Protein AF-A0A3R6WH87-F1 (afdb_monomer)

Solvent-accessible surface area (backbone atoms only — not comparable to full-atom values): 11456 Å² total; per-residue (Å²): 135,84,76,76,84,66,88,73,61,50,76,48,56,60,75,58,77,90,50,53,69,56,51,71,73,74,48,70,82,89,44,97,48,58,48,78,24,80,35,68,66,54,43,50,54,53,52,51,53,52,52,52,53,51,51,69,69,53,69,77,65,74,83,72,80,80,76,62,81,94,39,58,66,59,54,48,52,35,74,53,36,75,89,57,57,66,71,58,55,51,58,50,48,72,54,36,50,78,45,78,46,73,42,8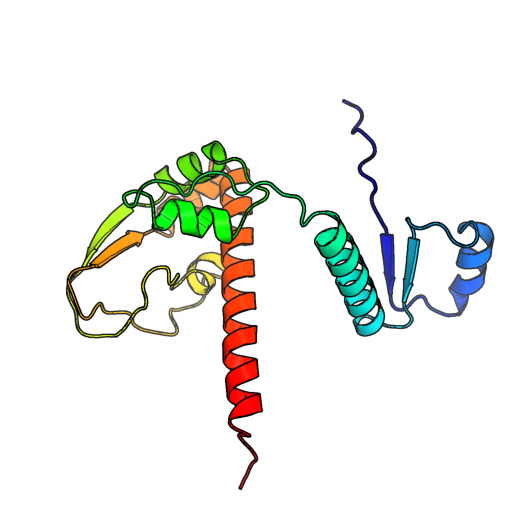2,29,94,71,62,89,91,67,84,80,62,55,66,31,70,75,68,70,47,77,78,89,72,90,86,48,32,58,51,84,41,80,47,74,44,71,46,71,70,46,50,50,51,30,50,76,76,37,50,68,50,43,51,51,50,51,51,34,47,50,50,52,51,51,53,48,49,50,54,51,49,52,51,48,59,74,66,54,79,64,85,130

Sequence (185 aa):
YVCAPYECRLVFTAIPSAYTRFLRVMLVDESPVFHVADDLNDAIEWSENELLRRYKVESTLQKEPSLPKEHAFLARLHNLSPAQPLSVLEKLLEYFDRQVLHGDVQVSEGAMVGELCLLTGEKRKTTVVTMERCVVYVLTEARFKDMLDKDSLLAFVFQGIALRYVSLRLQYVGNRIWETKCLPI

Organism: Aphanomyces astaci (NCBI:txid112090)

Secondary structure (DSSP, 8-state):
-PPP-----EEEE---GGGHHHHHHHS-TT-TTEEEESSHHHHHHHHHHHHHHHHHHHTT---PPPPPGGGHHHHHHHHH-TTS-HHHHHHHHTTSEEEEE--SS---TT---SHHHHHH-PPPS-----SS-EEEEE--HHHHHHHHHH-HHHHHHHHHHHHHHHHHHHHHHHHHHHHTT----

Radius of gyration: 21.56 Å; Cα contacts (8 Å, |Δi|>4): 137; chains: 1; bounding box: 40×66×50 Å

Nearest PDB structures (foldseek):
  8iwo-assembly1_B  TM=4.188E-01  e=1.818E-01  Oryza sativa Japonica Group
  5oqj-assembly1_W  TM=1.672E-01  e=8.884E+00  Saccharomyces cerevisiae S288C
  5oqm-assembly1_W  TM=1.672E-01  e=8.884E+00  Saccharomyces cerevisiae

Structure (mmCIF, N/CA/C/O backbone):
data_AF-A0A3R6WH87-F1
#
_entry.id   AF-A0A3R6WH87-F1
#
loop_
_atom_site.group_PDB
_atom_site.id
_atom_site.type_symbol
_atom_site.label_atom_id
_atom_site.label_alt_id
_atom_site.label_comp_id
_atom_site.label_asym_id
_atom_site.label_entity_id
_atom_site.label_seq_id
_atom_site.pdbx_PDB_ins_code
_atom_site.Cartn_x
_atom_site.Cartn_y
_atom_site.Cartn_z
_atom_site.occupancy
_atom_site.B_iso_or_equiv
_atom_site.auth_seq_id
_atom_site.auth_comp_id
_atom_site.auth_asym_id
_atom_site.auth_atom_id
_atom_site.pdbx_PDB_model_num
ATOM 1 N N . TYR A 1 1 ? -14.588 20.432 19.331 1.00 35.62 1 TYR A N 1
ATOM 2 C CA . TYR A 1 1 ? -13.179 20.128 19.636 1.00 35.62 1 TYR A CA 1
ATOM 3 C C . TYR A 1 1 ? -12.310 20.940 18.697 1.00 35.62 1 TYR A C 1
ATOM 5 O O . TYR A 1 1 ? -12.437 20.791 17.490 1.00 35.62 1 TYR A O 1
ATOM 13 N N . VAL A 1 2 ? -11.546 21.884 19.245 1.00 28.53 2 VAL A N 1
ATOM 14 C CA . VAL A 1 2 ? -10.631 22.753 18.492 1.00 28.53 2 VAL A CA 1
ATOM 15 C C . VAL A 1 2 ? -9.378 21.928 18.210 1.00 28.53 2 VAL A C 1
ATOM 17 O O . VAL A 1 2 ? -8.766 21.433 19.154 1.00 28.53 2 VAL A O 1
ATOM 20 N N . CYS A 1 3 ? -9.052 21.704 16.934 1.00 28.94 3 CYS A N 1
ATOM 21 C CA . CYS A 1 3 ? -7.817 21.019 16.555 1.00 28.94 3 CYS A CA 1
ATOM 22 C C . CYS A 1 3 ? -6.626 21.781 17.140 1.00 28.94 3 CYS A C 1
ATOM 24 O O . CYS A 1 3 ? -6.526 22.997 16.970 1.00 28.94 3 CYS A O 1
ATOM 26 N N . ALA A 1 4 ? -5.731 21.065 17.820 1.00 38.09 4 ALA A N 1
ATOM 27 C CA . ALA A 1 4 ? -4.412 21.593 18.122 1.00 38.09 4 ALA A CA 1
ATOM 28 C C . ALA A 1 4 ? -3.755 22.023 16.796 1.00 38.09 4 ALA A C 1
ATOM 30 O O . ALA A 1 4 ? -3.925 21.321 15.793 1.00 38.09 4 ALA A O 1
ATOM 31 N N . PRO A 1 5 ? -3.064 23.173 16.757 1.00 40.75 5 PRO A N 1
ATOM 32 C CA . PRO A 1 5 ? -2.400 23.647 15.557 1.00 40.75 5 PRO A CA 1
ATOM 33 C C . PRO A 1 5 ? -1.277 22.665 15.230 1.00 40.75 5 PRO A C 1
ATOM 35 O O . PRO A 1 5 ? -0.176 22.755 15.763 1.00 40.75 5 PRO A O 1
ATOM 38 N N . TYR A 1 6 ? -1.561 21.690 14.369 1.00 46.56 6 TYR A N 1
ATOM 39 C CA . TYR A 1 6 ? -0.506 21.051 13.603 1.00 46.56 6 TYR A CA 1
ATOM 40 C C . TYR A 1 6 ? 0.237 22.181 12.885 1.00 46.56 6 TYR A C 1
ATOM 42 O O . TYR A 1 6 ? -0.405 23.093 12.357 1.00 46.56 6 TYR A O 1
ATOM 50 N N . GLU A 1 7 ? 1.569 22.161 12.911 1.00 51.47 7 GLU A N 1
ATOM 51 C CA . GLU A 1 7 ? 2.424 23.059 12.128 1.00 51.47 7 GLU A CA 1
ATOM 52 C C . GLU A 1 7 ? 2.198 22.799 10.626 1.00 51.47 7 GLU A C 1
ATOM 54 O O . GLU A 1 7 ? 3.027 22.205 9.937 1.00 51.47 7 GLU A O 1
ATOM 59 N N . CYS A 1 8 ? 1.028 23.174 10.113 1.00 48.22 8 CYS A N 1
ATOM 60 C CA . CYS A 1 8 ? 0.666 23.040 8.716 1.00 48.22 8 CYS A CA 1
ATOM 61 C C . CYS A 1 8 ? 1.508 24.024 7.924 1.00 48.22 8 CYS A C 1
ATOM 63 O O . CYS A 1 8 ? 1.280 25.232 7.988 1.00 48.22 8 CYS A O 1
ATOM 65 N N . ARG A 1 9 ? 2.478 23.495 7.178 1.00 58.84 9 ARG A N 1
ATOM 66 C CA . ARG A 1 9 ? 3.256 24.284 6.233 1.00 58.84 9 ARG A CA 1
ATOM 67 C C . ARG A 1 9 ? 2.571 24.266 4.879 1.00 58.84 9 ARG A C 1
ATOM 69 O O . ARG A 1 9 ? 2.215 23.198 4.385 1.00 58.84 9 ARG A O 1
ATOM 76 N N . LEU A 1 10 ? 2.354 25.444 4.313 1.00 55.59 10 LEU A N 1
ATOM 77 C CA . LEU A 1 10 ? 1.639 25.606 3.053 1.00 55.59 10 LEU A CA 1
ATOM 78 C C . LEU A 1 10 ? 2.640 25.910 1.938 1.00 55.59 10 LEU A C 1
ATOM 80 O O . LEU A 1 10 ? 3.438 26.842 2.061 1.00 55.59 10 LEU A O 1
ATOM 84 N N . VAL A 1 11 ? 2.575 25.123 0.863 1.00 59.53 11 VAL A N 1
ATOM 85 C CA . VAL A 1 11 ? 3.387 25.305 -0.344 1.00 59.53 11 VAL A CA 1
ATOM 86 C C . VAL A 1 11 ? 2.464 25.654 -1.505 1.00 59.53 11 VAL A C 1
ATOM 88 O O . VAL A 1 11 ? 1.529 24.910 -1.799 1.00 59.53 11 VAL A O 1
ATOM 91 N N . PHE A 1 12 ? 2.712 26.792 -2.148 1.00 61.25 12 PHE A N 1
ATOM 92 C CA . PHE A 1 12 ? 1.948 27.249 -3.308 1.00 61.25 12 PHE A CA 1
ATOM 93 C C . PHE A 1 12 ? 2.820 27.214 -4.563 1.00 61.25 12 PHE A C 1
ATOM 95 O O . PHE A 1 12 ? 3.974 27.637 -4.526 1.00 61.25 12 PHE A O 1
ATOM 102 N N . THR A 1 13 ? 2.249 26.753 -5.675 1.00 62.91 13 THR A N 1
ATOM 103 C CA . THR A 1 13 ? 2.924 26.642 -6.978 1.00 62.91 13 THR A CA 1
ATOM 104 C C . THR A 1 13 ? 2.217 27.490 -8.026 1.00 62.91 13 THR A C 1
ATOM 106 O O . THR A 1 13 ? 0.985 27.555 -8.020 1.00 62.91 13 THR A O 1
ATOM 109 N N . ALA A 1 14 ? 2.974 28.061 -8.967 1.00 58.59 14 ALA A N 1
ATOM 110 C CA . ALA A 1 14 ? 2.446 28.723 -10.165 1.00 58.59 14 ALA A CA 1
ATOM 111 C C . ALA A 1 14 ? 1.473 29.891 -9.882 1.00 58.59 14 ALA A C 1
ATOM 113 O O . ALA A 1 14 ? 0.438 30.037 -10.538 1.00 58.59 14 ALA A O 1
ATOM 114 N N . ILE A 1 15 ? 1.793 30.742 -8.898 1.00 60.81 15 ILE A N 1
ATOM 115 C CA . ILE A 1 15 ? 0.981 31.927 -8.584 1.00 60.81 15 ILE A CA 1
ATOM 116 C C . ILE A 1 15 ? 1.102 32.944 -9.734 1.00 60.81 15 ILE A C 1
ATOM 118 O O . ILE A 1 15 ? 2.204 33.426 -10.004 1.00 60.81 15 ILE A O 1
ATOM 122 N N . PRO A 1 16 ? -0.004 33.335 -10.401 1.00 57.44 16 PRO A N 1
ATOM 123 C CA . PRO A 1 16 ? 0.061 34.286 -11.505 1.00 57.44 16 PRO A CA 1
ATOM 124 C C . PRO A 1 16 ? 0.612 35.641 -11.052 1.00 57.44 16 PRO A C 1
ATOM 126 O O . PRO A 1 16 ? 0.282 36.128 -9.967 1.00 57.44 16 PRO A O 1
ATOM 129 N N . SER A 1 17 ? 1.379 36.307 -11.918 1.00 57.47 17 SER A N 1
ATOM 130 C CA . SER A 1 17 ? 2.044 37.584 -11.612 1.00 57.47 17 SER A CA 1
ATOM 131 C C . SER A 1 17 ? 1.086 38.678 -11.118 1.00 57.47 17 SER A C 1
ATOM 133 O O . SER A 1 17 ? 1.481 39.509 -10.304 1.00 57.47 17 SER A O 1
ATOM 135 N N . ALA A 1 18 ? -0.191 38.638 -11.511 1.00 57.19 18 ALA A N 1
ATOM 136 C CA . ALA A 1 18 ? -1.246 39.536 -11.032 1.00 57.19 18 ALA A CA 1
ATOM 137 C C . ALA A 1 18 ? -1.506 39.459 -9.509 1.00 57.19 18 ALA A C 1
ATOM 139 O O . ALA A 1 18 ? -1.980 40.428 -8.916 1.00 57.19 18 ALA A O 1
ATOM 140 N N . TYR A 1 19 ? -1.163 38.340 -8.862 1.00 55.31 19 TYR A N 1
ATOM 141 C CA . TYR A 1 19 ? -1.354 38.101 -7.427 1.00 55.31 19 TYR A CA 1
ATOM 142 C C . TYR A 1 19 ? -0.078 38.306 -6.596 1.00 55.31 19 TYR A C 1
ATOM 144 O O . TYR A 1 19 ? -0.118 38.190 -5.373 1.00 55.31 19 TYR A O 1
ATOM 152 N N . THR A 1 20 ? 1.047 38.707 -7.202 1.00 55.03 20 THR A N 1
ATOM 153 C CA . THR A 1 20 ? 2.289 39.018 -6.458 1.00 55.03 20 THR A CA 1
ATOM 154 C C . THR A 1 20 ? 2.116 40.132 -5.421 1.00 55.03 20 THR A C 1
ATOM 156 O O . THR A 1 20 ? 2.822 40.168 -4.414 1.00 55.03 20 THR A O 1
ATOM 159 N N . ARG A 1 21 ? 1.130 41.020 -5.606 1.00 53.78 21 ARG A N 1
ATOM 160 C CA . ARG A 1 21 ? 0.783 42.054 -4.621 1.00 53.78 21 ARG A CA 1
ATOM 161 C C . ARG A 1 21 ? 0.126 41.477 -3.358 1.00 53.78 21 ARG A C 1
ATOM 163 O O . ARG A 1 21 ? 0.301 42.055 -2.292 1.00 53.78 21 ARG A O 1
ATOM 170 N N . PHE A 1 22 ? -0.571 40.340 -3.461 1.00 51.53 22 PHE A N 1
ATOM 171 C CA . PHE A 1 22 ? -1.123 39.613 -2.309 1.00 51.53 22 PHE A CA 1
ATOM 172 C C . PHE A 1 22 ? -0.024 38.920 -1.493 1.00 51.53 22 PHE A C 1
ATOM 174 O O . PHE A 1 22 ? -0.105 38.909 -0.265 1.00 51.53 22 PHE A O 1
ATOM 181 N N . LEU A 1 23 ? 1.033 38.430 -2.155 1.00 53.06 23 LEU A N 1
ATOM 182 C CA . LEU A 1 23 ? 2.183 37.805 -1.492 1.00 53.06 23 LEU A CA 1
ATOM 183 C C . LEU A 1 23 ? 2.887 38.773 -0.531 1.00 53.06 23 LEU A C 1
ATOM 185 O O . LEU A 1 23 ? 3.151 38.413 0.605 1.00 53.06 23 LEU A O 1
ATOM 189 N N . ARG A 1 24 ? 3.101 40.034 -0.928 1.00 54.47 24 ARG A N 1
ATOM 190 C CA . ARG A 1 24 ? 3.781 41.033 -0.076 1.00 54.47 24 ARG A CA 1
ATOM 191 C C . ARG A 1 24 ? 2.971 41.531 1.126 1.00 54.47 24 ARG A C 1
ATOM 193 O O . ARG A 1 24 ? 3.548 42.149 2.010 1.00 54.47 24 ARG A O 1
ATOM 200 N N . VAL A 1 25 ? 1.647 41.360 1.128 1.00 53.81 25 VAL A N 1
ATOM 201 C CA . VAL A 1 25 ? 0.761 41.961 2.147 1.00 53.81 25 VAL A CA 1
ATOM 202 C C . VAL A 1 25 ? 0.313 40.945 3.199 1.00 53.81 25 VAL A C 1
ATOM 204 O O . VAL A 1 25 ? 0.096 41.329 4.344 1.00 53.81 25 VAL A O 1
ATOM 207 N N . MET A 1 26 ? 0.181 39.661 2.843 1.00 48.28 26 MET A N 1
ATOM 208 C CA . MET A 1 26 ? -0.221 38.608 3.790 1.00 48.28 26 MET A CA 1
ATOM 209 C C . MET A 1 26 ? 0.927 37.738 4.301 1.00 48.28 26 MET A C 1
ATOM 211 O O . MET A 1 26 ? 0.755 37.060 5.313 1.00 48.28 26 MET A O 1
ATOM 215 N N . LEU A 1 27 ? 2.082 37.745 3.637 1.00 52.72 27 LEU A N 1
ATOM 216 C CA . LEU A 1 27 ? 3.207 36.905 4.021 1.00 52.72 27 LEU A CA 1
ATOM 217 C C . LEU A 1 27 ? 4.236 37.769 4.716 1.00 52.72 27 LEU A C 1
ATOM 219 O O . LEU A 1 27 ? 4.917 38.584 4.101 1.00 52.72 27 LEU A O 1
ATOM 223 N N . VAL A 1 28 ? 4.295 37.591 6.029 1.00 47.41 28 VAL A N 1
ATOM 224 C CA . VAL A 1 28 ? 5.440 37.998 6.830 1.00 47.41 28 VAL A CA 1
ATOM 225 C C . VAL A 1 28 ? 6.673 37.386 6.169 1.00 47.41 28 VAL A C 1
ATOM 227 O O . VAL A 1 28 ? 6.701 36.171 5.951 1.00 47.41 28 VAL A O 1
ATOM 230 N N . ASP A 1 29 ? 7.631 38.241 5.813 1.00 47.97 29 ASP A N 1
ATOM 231 C CA . ASP A 1 29 ? 8.960 37.842 5.356 1.00 47.97 29 ASP A CA 1
ATOM 232 C C . ASP A 1 29 ? 9.460 36.644 6.177 1.00 47.97 29 ASP A C 1
ATOM 234 O O . ASP A 1 29 ? 9.408 36.647 7.408 1.00 47.97 29 ASP A O 1
ATOM 238 N N . GLU A 1 30 ? 9.906 35.609 5.466 1.00 51.62 30 GLU A N 1
ATOM 239 C CA . GLU A 1 30 ? 10.657 34.470 6.004 1.00 51.62 30 GLU A CA 1
ATOM 240 C C . GLU A 1 30 ? 10.017 33.739 7.201 1.00 51.62 30 GLU A C 1
ATOM 242 O O . GLU A 1 30 ? 10.658 33.469 8.218 1.00 51.62 30 GLU A O 1
ATOM 247 N N . SER A 1 31 ? 8.751 33.330 7.080 1.00 52.00 31 SER A N 1
ATOM 248 C CA . SER A 1 31 ? 8.195 32.332 8.003 1.00 52.00 31 SER A CA 1
ATOM 249 C C . SER A 1 31 ? 8.528 30.903 7.544 1.00 52.00 31 SER A C 1
ATOM 251 O O . SER A 1 31 ? 8.216 30.547 6.407 1.00 52.00 31 SER A O 1
ATOM 253 N N . PRO A 1 32 ? 9.054 30.014 8.415 1.00 54.91 32 PRO A N 1
ATOM 254 C CA . PRO A 1 32 ? 9.347 28.614 8.072 1.00 54.91 32 PRO A CA 1
ATOM 255 C C . PRO A 1 32 ? 8.092 27.786 7.758 1.00 54.91 32 PRO A C 1
ATOM 257 O O . PRO A 1 32 ? 8.196 26.614 7.404 1.00 54.91 32 PRO A O 1
ATOM 260 N N . VAL A 1 33 ? 6.904 28.370 7.925 1.0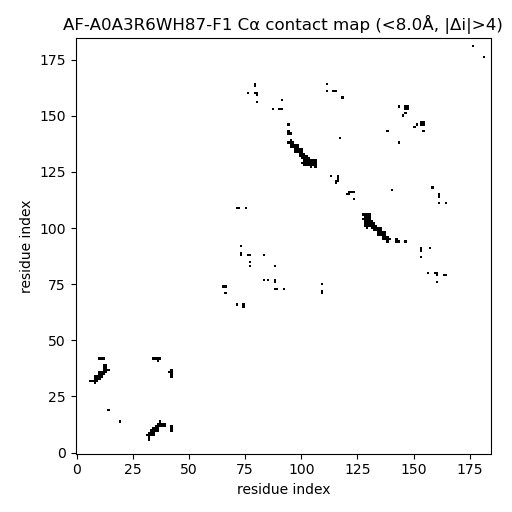0 57.53 33 VAL A N 1
ATOM 261 C CA . VAL A 1 33 ? 5.604 27.736 7.702 1.00 57.53 33 VAL A CA 1
ATOM 262 C C . VAL A 1 33 ? 5.117 27.923 6.256 1.00 57.53 33 VAL A C 1
ATOM 264 O O . VAL A 1 33 ? 4.149 27.285 5.848 1.00 57.53 33 VAL A O 1
ATOM 267 N N . PHE A 1 34 ? 5.779 28.758 5.451 1.00 65.38 34 PHE A N 1
ATOM 268 C CA . PHE A 1 34 ? 5.260 29.162 4.148 1.00 65.38 34 PHE A CA 1
ATOM 269 C C . PHE A 1 34 ? 6.335 29.156 3.051 1.00 65.38 34 PHE A C 1
ATOM 271 O O . PHE A 1 34 ? 7.396 29.749 3.226 1.00 65.38 34 PHE A O 1
ATOM 278 N N . HIS A 1 35 ? 6.049 28.515 1.910 1.00 70.50 35 HIS A N 1
ATOM 279 C CA . HIS A 1 35 ? 6.941 28.490 0.746 1.00 70.50 35 HIS A CA 1
ATOM 280 C C . HIS A 1 35 ? 6.168 28.711 -0.562 1.00 70.50 35 HIS A C 1
ATOM 282 O O . HIS A 1 35 ? 5.100 28.137 -0.777 1.00 70.50 35 HIS A O 1
ATOM 288 N N . VAL A 1 36 ? 6.712 29.550 -1.443 1.00 70.56 36 VAL A N 1
ATOM 289 C CA . VAL A 1 36 ? 6.190 29.769 -2.799 1.00 70.56 36 VAL A CA 1
ATOM 290 C C . VAL A 1 36 ? 7.255 29.305 -3.762 1.00 70.56 36 VAL A C 1
ATOM 292 O O . VAL A 1 36 ? 8.378 29.800 -3.706 1.00 70.56 36 VAL A O 1
ATOM 295 N N . ALA A 1 37 ? 6.873 28.372 -4.620 1.00 69.31 37 ALA A N 1
ATOM 296 C CA . ALA A 1 37 ? 7.720 27.853 -5.673 1.00 69.31 37 ALA A CA 1
ATOM 297 C C . ALA A 1 37 ? 7.239 28.368 -7.032 1.00 69.31 37 ALA A C 1
ATOM 299 O O . ALA A 1 37 ? 6.032 28.555 -7.252 1.00 69.31 37 ALA A O 1
ATOM 300 N N . ASP A 1 38 ? 8.188 28.581 -7.938 1.00 67.19 38 ASP A N 1
ATOM 301 C CA . ASP A 1 38 ? 7.909 29.083 -9.281 1.00 67.19 38 ASP A CA 1
ATOM 302 C C . ASP A 1 38 ? 7.134 28.043 -10.103 1.00 67.19 38 ASP A C 1
ATOM 304 O O . ASP A 1 38 ? 6.175 28.384 -10.806 1.00 67.19 38 ASP A O 1
ATOM 308 N N . ASP A 1 39 ? 7.458 26.761 -9.922 1.00 61.28 39 ASP A N 1
ATOM 309 C CA . ASP A 1 39 ? 6.720 25.643 -10.491 1.00 61.28 39 ASP A CA 1
ATOM 310 C C . ASP A 1 39 ? 6.557 24.455 -9.522 1.00 61.28 39 ASP A C 1
ATOM 312 O O . ASP A 1 39 ? 6.900 24.504 -8.338 1.00 61.28 39 ASP A O 1
ATOM 316 N N . LEU A 1 40 ? 5.918 23.392 -10.016 1.00 52.94 40 LEU A N 1
ATOM 317 C CA . LEU A 1 40 ? 5.612 22.205 -9.223 1.00 52.94 40 LEU A CA 1
ATOM 318 C C . LEU A 1 40 ? 6.866 21.408 -8.838 1.00 52.94 40 LEU A C 1
ATOM 320 O O . LEU A 1 40 ? 6.889 20.824 -7.757 1.00 52.94 40 LEU A O 1
ATOM 324 N N . ASN A 1 41 ? 7.885 21.369 -9.696 1.00 57.00 41 ASN A N 1
ATOM 325 C CA . ASN A 1 41 ? 9.103 20.611 -9.425 1.00 57.00 41 ASN A CA 1
ATOM 326 C C . ASN A 1 41 ? 9.902 21.281 -8.309 1.00 57.00 41 ASN A C 1
ATOM 328 O O . ASN A 1 41 ? 10.318 20.594 -7.379 1.00 57.00 41 ASN A O 1
ATOM 332 N N . ASP A 1 42 ? 9.997 22.609 -8.336 1.00 65.12 42 ASP A N 1
ATOM 333 C CA . ASP A 1 42 ? 10.657 23.385 -7.283 1.00 65.12 42 ASP A CA 1
ATOM 334 C C . ASP A 1 42 ? 9.951 23.214 -5.924 1.00 65.12 42 ASP A C 1
ATOM 336 O O . ASP A 1 42 ? 10.597 23.047 -4.886 1.00 65.12 42 ASP A O 1
ATOM 340 N N . ALA A 1 43 ? 8.612 23.168 -5.909 1.00 65.56 43 ALA A N 1
ATOM 341 C CA . ALA A 1 43 ? 7.849 22.897 -4.685 1.00 65.56 43 ALA A CA 1
ATOM 342 C C . ALA A 1 43 ? 8.092 21.492 -4.128 1.00 65.56 43 ALA A C 1
ATOM 344 O O . ALA A 1 43 ? 8.152 21.308 -2.905 1.00 65.56 43 ALA A O 1
ATOM 345 N N . ILE A 1 44 ? 8.194 20.498 -5.011 1.00 62.38 44 ILE A N 1
ATOM 346 C CA . ILE A 1 44 ? 8.483 19.117 -4.626 1.00 62.38 44 ILE A CA 1
ATOM 347 C C . ILE A 1 44 ? 9.901 19.031 -4.065 1.00 62.38 44 ILE A C 1
ATOM 349 O O . ILE A 1 44 ? 10.072 18.514 -2.964 1.00 62.38 44 ILE A O 1
ATOM 353 N N . GLU A 1 45 ? 10.891 19.604 -4.751 1.00 70.75 45 GLU A N 1
ATOM 354 C CA . GLU A 1 45 ? 12.285 19.614 -4.304 1.00 70.75 45 GLU A CA 1
ATOM 355 C C . GLU A 1 45 ? 12.436 20.299 -2.938 1.00 70.75 45 GLU A C 1
ATOM 357 O O . GLU A 1 45 ? 13.091 19.768 -2.036 1.00 70.75 45 GLU A O 1
ATOM 362 N N . TRP A 1 46 ? 11.782 21.446 -2.729 1.00 74.88 46 TRP A N 1
ATOM 363 C CA . TRP A 1 46 ? 11.789 22.115 -1.427 1.00 74.88 46 TRP A CA 1
ATOM 364 C C . TRP A 1 46 ? 11.175 21.240 -0.326 1.00 74.88 46 TRP A C 1
ATOM 366 O O . TRP A 1 46 ? 11.735 21.114 0.768 1.00 74.88 46 TRP A O 1
ATOM 376 N N . SER A 1 47 ? 10.050 20.586 -0.628 1.00 64.94 47 SER A N 1
ATOM 377 C CA . SER A 1 47 ? 9.367 19.690 0.310 1.00 64.94 47 SER A CA 1
ATOM 378 C C . SER A 1 47 ? 10.230 18.472 0.664 1.00 64.94 47 SER A C 1
ATOM 380 O O . SER A 1 47 ? 10.316 18.096 1.834 1.00 64.94 47 SER A O 1
ATOM 382 N N . GLU A 1 48 ? 10.910 17.874 -0.317 1.00 66.44 48 GLU A N 1
ATOM 383 C CA . GLU A 1 48 ? 11.839 16.758 -0.114 1.00 66.44 48 GLU A CA 1
ATOM 384 C C . GLU A 1 48 ? 13.043 17.167 0.738 1.00 66.44 48 GLU A C 1
ATOM 386 O O . GLU A 1 48 ? 13.389 16.475 1.699 1.00 66.44 48 GLU A O 1
ATOM 391 N N . ASN A 1 49 ? 13.649 18.318 0.448 1.00 75.50 49 ASN A N 1
ATOM 392 C CA . ASN A 1 49 ? 14.799 18.825 1.192 1.00 75.50 49 ASN A CA 1
ATOM 393 C C . ASN A 1 49 ? 14.471 19.090 2.669 1.00 75.50 49 ASN A C 1
ATOM 395 O O . ASN A 1 49 ? 15.261 18.738 3.552 1.00 75.50 49 ASN A O 1
ATOM 399 N N . GLU A 1 50 ? 13.295 19.644 2.967 1.00 70.81 50 GLU A N 1
ATOM 400 C CA . GLU A 1 50 ? 12.868 19.876 4.350 1.00 70.81 50 GLU A CA 1
ATOM 401 C C . GLU A 1 50 ? 12.558 18.560 5.088 1.00 70.81 50 GLU A C 1
ATOM 403 O O . GLU A 1 50 ? 12.935 18.399 6.255 1.00 70.81 50 GLU A O 1
ATOM 408 N N . LEU A 1 51 ? 11.948 17.578 4.412 1.00 62.47 51 LEU A N 1
ATOM 409 C CA . LEU A 1 51 ? 11.750 16.231 4.962 1.00 62.47 51 LEU A CA 1
ATOM 410 C C . LEU A 1 51 ? 13.087 15.553 5.283 1.00 62.47 51 LEU A C 1
ATOM 412 O O . LEU A 1 51 ? 13.262 15.013 6.376 1.00 62.47 51 LEU A O 1
ATOM 416 N N . LEU A 1 52 ? 14.057 15.627 4.370 1.00 62.19 52 LEU A N 1
ATOM 417 C CA . LEU A 1 52 ? 15.401 15.082 4.568 1.00 62.19 52 LEU A CA 1
ATOM 418 C C . LEU A 1 52 ? 16.134 15.775 5.721 1.00 62.19 52 LEU A C 1
ATOM 420 O O . LEU A 1 52 ? 16.848 15.118 6.486 1.00 62.19 52 LEU A O 1
ATOM 42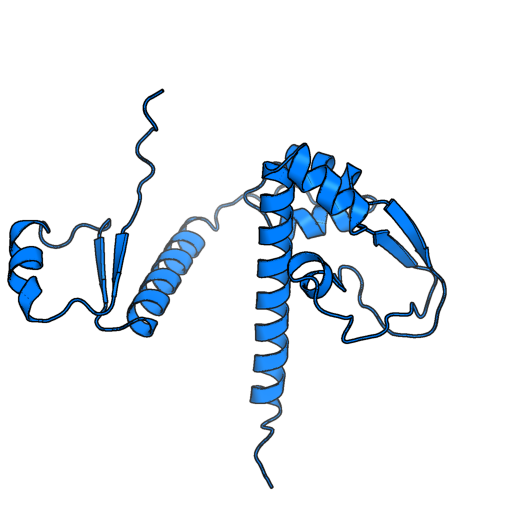4 N N . ARG A 1 53 ? 15.949 17.089 5.883 1.00 67.62 53 ARG A N 1
ATOM 425 C CA . ARG A 1 53 ? 16.517 17.854 6.997 1.00 67.62 53 ARG A CA 1
ATOM 426 C C . ARG A 1 53 ? 15.950 17.389 8.338 1.00 67.62 53 ARG A C 1
ATOM 428 O O . ARG A 1 53 ? 16.725 17.169 9.266 1.00 67.62 53 ARG A O 1
ATOM 435 N N . ARG A 1 54 ? 14.634 17.179 8.433 1.00 59.75 54 ARG A N 1
ATOM 436 C CA . ARG A 1 54 ? 13.986 16.626 9.637 1.00 59.75 54 ARG A CA 1
ATOM 437 C C . ARG A 1 54 ? 14.450 15.202 9.926 1.00 59.75 54 ARG A C 1
ATOM 439 O O . ARG A 1 54 ? 14.814 14.905 11.056 1.00 59.75 54 ARG A O 1
ATOM 446 N N . TYR A 1 55 ? 14.567 14.368 8.896 1.00 50.72 55 TYR A N 1
ATOM 447 C CA . TYR A 1 55 ? 15.030 12.988 9.039 1.00 50.72 55 TYR A CA 1
ATOM 448 C C . TYR A 1 55 ? 16.479 12.891 9.547 1.00 50.72 55 TYR A C 1
ATOM 450 O O . TYR A 1 55 ? 16.802 12.035 10.369 1.00 50.72 55 TYR A O 1
ATOM 458 N N . LYS A 1 56 ? 17.365 13.799 9.111 1.00 56.03 56 LYS A N 1
ATOM 459 C CA . LYS A 1 56 ? 18.739 13.888 9.641 1.00 56.03 56 LYS A CA 1
ATOM 460 C C . LYS A 1 56 ? 18.771 14.302 11.118 1.00 56.03 56 LYS A C 1
ATOM 462 O O . LYS A 1 56 ? 19.652 13.843 11.841 1.00 56.03 56 LYS A O 1
ATOM 467 N N . VAL A 1 57 ? 17.817 15.122 11.565 1.00 53.84 57 VAL A N 1
ATOM 468 C CA . VAL A 1 57 ? 17.688 15.567 12.965 1.00 53.84 57 VAL A CA 1
ATOM 469 C C . VAL A 1 57 ? 17.024 14.500 13.851 1.00 53.84 57 VAL A C 1
ATOM 471 O O . VAL A 1 57 ? 17.416 14.346 15.002 1.00 53.84 57 VAL A O 1
ATOM 474 N N . GLU A 1 58 ? 16.085 13.713 13.320 1.00 45.53 58 GLU A N 1
ATOM 475 C CA . GLU A 1 58 ? 15.371 12.643 14.041 1.00 45.53 58 GLU A CA 1
ATOM 476 C C . GLU A 1 58 ? 16.110 11.292 14.073 1.00 45.53 58 GLU A C 1
ATOM 478 O O . GLU A 1 58 ? 15.633 10.343 14.695 1.00 45.53 58 GLU A O 1
ATOM 483 N N . SER A 1 59 ? 17.301 11.172 13.470 1.00 42.16 59 SER A N 1
ATOM 484 C CA . SER A 1 59 ? 18.070 9.908 13.468 1.00 42.16 59 SER A CA 1
ATOM 485 C C . SER A 1 59 ? 18.616 9.462 14.841 1.00 42.16 59 SER A C 1
ATOM 487 O O . SER A 1 59 ? 19.330 8.466 14.936 1.00 42.16 59 SER A O 1
ATOM 489 N N . THR A 1 60 ? 18.214 10.128 15.926 1.00 41.44 60 THR A N 1
ATOM 490 C CA . THR A 1 60 ? 18.292 9.643 17.314 1.00 41.44 60 THR A CA 1
ATOM 491 C C . THR A 1 60 ? 17.099 8.768 17.731 1.00 41.44 60 THR A C 1
ATOM 493 O O . THR A 1 60 ? 16.907 8.523 18.922 1.00 41.44 60 THR A O 1
ATOM 496 N N . LEU A 1 61 ? 16.296 8.263 16.789 1.00 42.34 61 LEU A N 1
ATOM 497 C CA . LEU A 1 61 ? 15.297 7.230 17.069 1.00 42.34 61 LEU A CA 1
ATOM 498 C C . LEU A 1 61 ? 15.993 5.938 17.517 1.00 42.34 61 LEU A C 1
ATOM 500 O O . LEU A 1 61 ? 16.649 5.236 16.744 1.00 42.34 61 LEU A O 1
ATOM 504 N N . GLN A 1 62 ? 15.857 5.650 18.811 1.00 40.19 62 GLN A N 1
ATOM 505 C CA . GLN A 1 62 ? 16.265 4.395 19.420 1.00 40.19 62 GLN A CA 1
ATOM 506 C C . GLN A 1 62 ? 15.635 3.234 18.643 1.00 40.19 62 GLN A C 1
ATOM 508 O O . GLN A 1 62 ? 14.432 3.218 18.394 1.00 40.19 62 GLN A O 1
ATOM 513 N N . LYS A 1 63 ? 16.468 2.265 18.245 1.00 38.12 63 LYS A N 1
ATOM 514 C CA . LYS A 1 63 ? 16.030 0.993 17.662 1.00 38.12 63 LYS A CA 1
ATOM 515 C C . LYS A 1 63 ? 15.093 0.303 18.652 1.00 38.12 63 LYS A C 1
ATOM 517 O O . LYS A 1 63 ? 15.562 -0.317 19.606 1.00 38.12 63 LYS A O 1
ATOM 522 N N . GLU A 1 64 ? 13.790 0.386 18.416 1.00 45.00 64 GLU A N 1
ATOM 523 C CA . GLU A 1 64 ? 12.856 -0.530 19.055 1.00 45.00 64 GLU A CA 1
ATOM 524 C C . GLU A 1 64 ? 13.155 -1.967 18.596 1.00 45.00 64 GLU A C 1
ATOM 526 O O . GLU A 1 64 ? 13.594 -2.187 17.456 1.00 45.00 64 GLU A O 1
ATOM 531 N N . PRO A 1 65 ? 13.009 -2.954 19.496 1.00 40.50 65 PRO A N 1
ATOM 532 C CA . PRO A 1 65 ? 13.416 -4.321 19.226 1.00 40.50 65 PRO A CA 1
ATOM 533 C C . PRO A 1 65 ? 12.612 -4.898 18.059 1.00 40.50 65 PRO A C 1
ATOM 535 O O . PRO A 1 65 ? 11.392 -4.781 17.985 1.00 40.50 65 PRO A O 1
ATOM 538 N N . SER A 1 66 ? 13.323 -5.555 17.143 1.00 43.28 66 SER A N 1
ATOM 539 C CA . SER A 1 66 ? 12.733 -6.283 16.024 1.00 43.28 66 SER A CA 1
ATOM 540 C C . SER A 1 66 ? 11.699 -7.294 16.525 1.00 43.28 66 SER A C 1
ATOM 542 O O . SER A 1 66 ? 12.046 -8.174 17.320 1.00 43.28 66 SER A O 1
ATOM 544 N N . LEU A 1 67 ? 10.461 -7.188 16.033 1.00 46.34 67 LEU A N 1
ATOM 545 C CA . LEU A 1 67 ? 9.399 -8.158 16.302 1.00 46.34 67 LEU A CA 1
ATOM 546 C C . LEU A 1 67 ? 9.849 -9.595 15.946 1.00 46.34 67 LEU A C 1
ATOM 548 O O . LEU A 1 67 ? 10.567 -9.784 14.957 1.00 46.34 67 LEU A O 1
ATOM 552 N N . PRO A 1 68 ? 9.431 -10.618 16.721 1.00 41.09 68 PRO A N 1
ATOM 553 C CA . PRO A 1 68 ? 9.745 -12.021 16.453 1.00 41.09 68 PRO A CA 1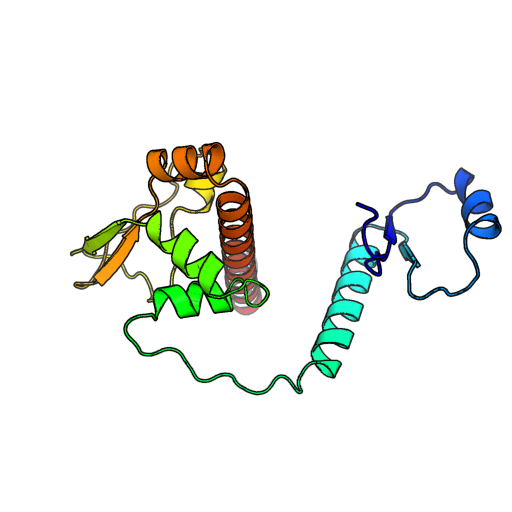
ATOM 554 C C . PRO A 1 68 ? 9.323 -12.471 15.045 1.00 41.09 68 PRO A C 1
ATOM 556 O O . PRO A 1 68 ? 8.342 -11.986 14.485 1.00 41.09 68 PRO A O 1
ATOM 559 N N . LYS A 1 69 ? 10.047 -13.452 14.489 1.00 51.34 69 LYS A N 1
ATOM 560 C CA . LYS A 1 69 ? 9.939 -13.947 13.099 1.00 51.34 69 LYS A CA 1
ATOM 561 C C . LYS A 1 69 ? 8.539 -14.404 12.647 1.00 51.34 69 LYS A C 1
ATOM 563 O O . LYS A 1 69 ? 8.313 -14.490 11.445 1.00 51.34 69 LYS A O 1
ATOM 568 N N . GLU A 1 70 ? 7.592 -14.649 13.555 1.00 50.97 70 GLU A N 1
ATOM 569 C CA . GLU A 1 70 ? 6.187 -14.933 13.201 1.00 50.97 70 GLU A CA 1
ATOM 570 C C . GLU A 1 70 ? 5.432 -13.708 12.658 1.00 50.97 70 GLU A C 1
ATOM 572 O O . GLU A 1 70 ? 4.395 -13.846 12.014 1.00 50.97 70 GLU A O 1
ATOM 577 N N . HIS A 1 71 ? 6.005 -12.513 12.805 1.00 63.72 71 HIS A N 1
ATOM 578 C CA . HIS A 1 71 ? 5.426 -11.257 12.348 1.00 63.72 71 HIS A CA 1
ATOM 579 C C . HIS A 1 71 ? 6.228 -10.603 11.215 1.00 63.72 71 HIS A C 1
ATOM 581 O O . HIS A 1 71 ? 6.204 -9.384 11.079 1.00 63.72 71 HIS A O 1
ATOM 587 N N . ALA A 1 72 ? 6.911 -11.373 10.357 1.00 69.81 72 ALA A N 1
ATOM 588 C CA . ALA A 1 72 ? 7.637 -10.816 9.204 1.00 69.81 72 ALA A CA 1
ATOM 589 C C . ALA A 1 72 ? 6.741 -9.920 8.317 1.00 69.81 72 ALA A C 1
ATOM 591 O O . ALA A 1 72 ? 7.170 -8.864 7.848 1.00 69.81 72 ALA A O 1
ATOM 592 N N . PHE A 1 73 ? 5.465 -10.292 8.156 1.00 74.94 73 PHE A N 1
ATOM 593 C CA . PHE A 1 73 ? 4.480 -9.484 7.436 1.00 74.94 73 PHE A CA 1
ATOM 594 C C . PHE A 1 73 ? 4.106 -8.197 8.186 1.00 74.94 73 PHE A C 1
ATOM 596 O O . PHE A 1 73 ? 4.122 -7.120 7.597 1.00 74.94 73 PHE A O 1
ATOM 603 N N . LEU A 1 74 ? 3.845 -8.274 9.494 1.00 81.50 74 LEU A N 1
ATOM 604 C CA . LEU A 1 74 ? 3.507 -7.104 10.314 1.00 81.50 74 LEU A CA 1
ATOM 605 C C . LEU A 1 74 ? 4.690 -6.127 10.417 1.00 81.50 74 LEU A C 1
ATOM 607 O O . LEU A 1 74 ? 4.511 -4.923 10.262 1.00 81.50 74 LEU A O 1
ATOM 611 N N . ALA A 1 75 ? 5.912 -6.643 10.565 1.00 79.75 75 ALA A N 1
ATOM 612 C CA . ALA A 1 75 ? 7.140 -5.857 10.496 1.00 79.75 75 ALA A CA 1
ATOM 613 C C . ALA A 1 75 ? 7.286 -5.167 9.131 1.00 79.75 75 ALA A C 1
ATOM 615 O O . ALA A 1 75 ? 7.734 -4.024 9.049 1.00 79.75 75 ALA A O 1
ATOM 616 N N . ARG A 1 76 ? 6.865 -5.825 8.043 1.00 81.56 76 ARG A N 1
ATOM 617 C CA . ARG A 1 76 ? 6.851 -5.210 6.714 1.00 81.56 76 ARG A CA 1
ATOM 618 C C . ARG A 1 76 ? 5.808 -4.099 6.596 1.00 81.56 76 ARG A C 1
ATOM 620 O O . ARG A 1 76 ? 6.145 -3.050 6.051 1.00 81.56 76 ARG A O 1
ATOM 627 N N . LEU A 1 77 ? 4.591 -4.298 7.109 1.00 83.00 77 LEU A N 1
ATOM 628 C CA . LEU A 1 77 ? 3.572 -3.242 7.164 1.00 83.00 77 LEU A CA 1
ATOM 629 C C . LEU A 1 77 ? 4.073 -2.042 7.973 1.00 83.00 77 LEU A C 1
ATOM 631 O O . LEU A 1 77 ? 3.960 -0.910 7.513 1.00 83.00 77 LEU A O 1
ATOM 635 N N . HIS A 1 78 ? 4.717 -2.299 9.112 1.00 84.62 78 HIS A N 1
ATOM 636 C CA . HIS A 1 78 ? 5.328 -1.268 9.942 1.00 84.62 78 HIS A CA 1
ATOM 637 C C . HIS A 1 78 ? 6.432 -0.510 9.195 1.00 84.62 78 HIS A C 1
ATOM 639 O O . HIS A 1 78 ? 6.431 0.713 9.163 1.00 84.62 78 HIS A O 1
ATOM 645 N N . ASN A 1 79 ? 7.329 -1.201 8.487 1.00 81.94 79 ASN A N 1
ATOM 646 C CA . ASN A 1 79 ? 8.370 -0.540 7.687 1.00 81.94 79 ASN A CA 1
ATOM 647 C C . ASN A 1 79 ? 7.800 0.320 6.543 1.00 81.94 79 ASN A C 1
ATOM 649 O O . ASN A 1 79 ? 8.421 1.301 6.127 1.00 81.94 79 ASN A O 1
ATOM 653 N N . LEU A 1 80 ? 6.630 -0.047 6.015 1.00 82.56 80 LEU A N 1
ATOM 654 C CA . LEU A 1 80 ? 5.912 0.735 5.008 1.00 82.56 80 LEU A CA 1
ATOM 655 C C . LEU A 1 80 ? 5.041 1.844 5.624 1.00 82.56 80 LEU A C 1
ATOM 657 O O . LEU A 1 80 ? 4.605 2.737 4.903 1.00 82.56 80 LEU A O 1
ATOM 661 N N . SER A 1 81 ? 4.805 1.828 6.934 1.00 83.94 81 SER A N 1
ATOM 662 C CA . SER A 1 81 ? 4.021 2.845 7.632 1.00 83.94 81 SER A CA 1
ATOM 663 C C . SER A 1 81 ? 4.508 3.030 9.075 1.00 83.94 81 SER A C 1
ATOM 665 O O . SER A 1 81 ? 3.788 2.710 10.020 1.00 83.94 81 SER A O 1
ATOM 667 N N . PRO A 1 82 ? 5.735 3.549 9.273 1.00 79.94 82 PRO A N 1
ATOM 668 C CA . PRO A 1 82 ? 6.375 3.584 10.593 1.00 79.94 82 PRO A CA 1
ATOM 669 C C . PRO A 1 82 ? 5.700 4.557 11.566 1.00 79.94 82 PRO A C 1
ATOM 671 O O . PRO A 1 82 ? 5.914 4.484 12.767 1.00 79.94 82 PRO A O 1
ATOM 674 N N . ALA A 1 83 ? 4.881 5.478 11.053 1.00 79.75 83 ALA A N 1
ATOM 675 C CA . ALA A 1 83 ? 4.108 6.410 11.867 1.00 79.75 83 ALA A CA 1
ATOM 676 C C . ALA A 1 83 ? 2.814 5.792 12.427 1.00 79.75 83 ALA A C 1
ATOM 678 O O . ALA A 1 83 ? 2.130 6.435 13.221 1.00 79.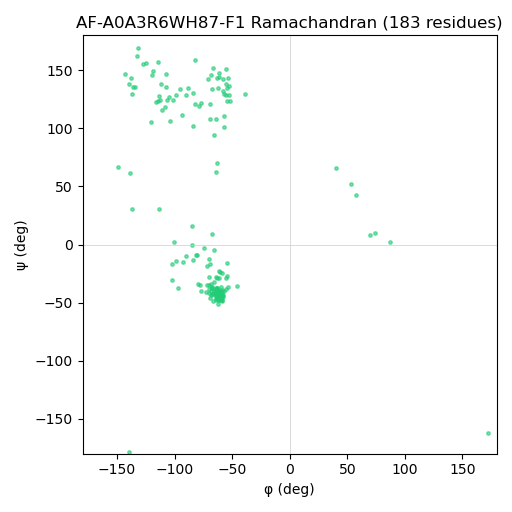75 83 ALA A O 1
ATOM 679 N N . GLN A 1 84 ? 2.435 4.585 11.990 1.00 83.94 84 GLN A N 1
ATOM 680 C CA . GLN A 1 84 ? 1.198 3.948 12.432 1.00 83.94 84 GLN A CA 1
ATOM 681 C C . GLN A 1 84 ? 1.426 3.122 13.699 1.00 83.94 84 GLN A C 1
ATOM 683 O O . GLN A 1 84 ? 2.370 2.331 13.743 1.00 83.94 84 GLN A O 1
ATOM 688 N N . PRO A 1 85 ? 0.546 3.236 14.711 1.00 87.94 85 PRO A N 1
ATOM 689 C CA . PRO A 1 85 ? 0.612 2.380 15.886 1.00 87.94 85 PRO A CA 1
ATOM 690 C C . PRO A 1 85 ? 0.512 0.900 15.505 1.00 87.94 85 PRO A C 1
ATOM 692 O O . PRO A 1 85 ? -0.290 0.529 14.645 1.00 87.94 85 PRO A O 1
ATOM 695 N N . LEU A 1 86 ? 1.259 0.039 16.200 1.00 86.12 86 LEU A N 1
ATOM 696 C CA . LEU A 1 86 ? 1.252 -1.405 15.940 1.00 86.12 86 LEU A CA 1
ATOM 697 C C . LEU A 1 86 ? -0.163 -2.003 16.010 1.00 86.12 86 LEU A C 1
ATOM 699 O O . LEU A 1 86 ? -0.533 -2.792 15.149 1.00 86.12 86 LEU A O 1
ATOM 703 N N . SER A 1 87 ? -0.988 -1.535 16.950 1.00 88.00 87 SER A N 1
ATOM 704 C CA . SER A 1 87 ? -2.381 -1.971 17.111 1.00 88.00 87 SER A CA 1
ATOM 705 C C . SER A 1 87 ? -3.269 -1.679 15.896 1.00 88.00 87 SER A C 1
ATOM 707 O O . SER A 1 87 ? -4.220 -2.411 15.629 1.00 88.00 87 SER A O 1
ATOM 709 N N . VAL A 1 88 ? -2.969 -0.626 15.130 1.00 88.81 88 VAL A N 1
ATOM 710 C CA . VAL A 1 88 ? -3.670 -0.316 13.874 1.00 88.81 88 VAL A CA 1
ATOM 711 C C . VAL A 1 88 ? -3.265 -1.313 12.792 1.00 88.81 88 VAL A C 1
ATOM 713 O O . VAL A 1 88 ? -4.113 -1.786 12.039 1.00 88.81 88 VAL A O 1
ATOM 716 N N . LEU A 1 89 ? -1.981 -1.670 12.733 1.00 89.38 89 LEU A N 1
ATOM 717 C CA . LEU A 1 89 ? -1.459 -2.642 11.773 1.00 89.38 89 LEU A CA 1
ATOM 718 C C . LEU A 1 89 ? -1.928 -4.071 12.084 1.00 89.38 89 LEU A C 1
ATOM 720 O O . LEU A 1 89 ? -2.194 -4.837 11.162 1.00 89.38 89 LEU A O 1
ATOM 724 N N . GLU A 1 90 ? -2.074 -4.415 13.363 1.00 90.25 90 GLU A N 1
ATOM 725 C CA . GLU A 1 90 ? -2.659 -5.683 13.812 1.00 90.25 90 GLU A CA 1
ATOM 726 C C . GLU A 1 90 ? -4.128 -5.789 13.400 1.00 90.25 90 GLU A C 1
ATOM 728 O O . GLU A 1 90 ? -4.509 -6.775 12.777 1.00 90.25 90 GLU A O 1
ATOM 733 N N . LYS A 1 91 ? -4.931 -4.743 13.634 1.00 92.44 91 LYS A N 1
ATOM 734 C CA . LYS A 1 91 ? -6.322 -4.697 13.153 1.00 92.44 91 LYS A CA 1
ATOM 735 C C . LYS A 1 91 ? -6.419 -4.756 11.634 1.00 92.44 91 LYS A C 1
ATOM 737 O O . LYS A 1 91 ? -7.286 -5.432 11.094 1.00 92.44 91 LYS A O 1
ATOM 742 N N . LEU A 1 92 ? -5.521 -4.068 10.928 1.00 92.38 92 LEU A N 1
ATOM 743 C CA . LEU A 1 92 ? -5.451 -4.161 9.473 1.00 92.38 92 LEU A CA 1
ATOM 744 C C . LEU A 1 92 ? -5.195 -5.608 9.029 1.00 92.38 92 LEU A C 1
ATOM 746 O O . LEU A 1 92 ? -5.792 -6.058 8.055 1.00 92.38 92 LEU A O 1
ATOM 750 N N . LEU A 1 93 ? -4.343 -6.344 9.748 1.00 90.88 93 LEU A N 1
ATOM 751 C CA . LEU A 1 93 ? -4.016 -7.734 9.441 1.00 90.88 93 LEU A CA 1
ATOM 752 C C . LEU A 1 93 ? -5.218 -8.681 9.571 1.00 90.88 93 LEU A C 1
ATOM 754 O O . LEU A 1 93 ? -5.273 -9.666 8.840 1.00 90.88 93 LEU A O 1
ATOM 758 N N . GLU A 1 94 ? -6.195 -8.378 10.429 1.00 92.19 94 GLU A N 1
ATOM 759 C CA . GLU A 1 94 ? -7.418 -9.184 10.594 1.00 92.19 94 GLU A CA 1
ATOM 760 C C . GLU A 1 94 ? -8.262 -9.268 9.311 1.00 92.19 94 GLU A C 1
ATOM 762 O O . GLU A 1 94 ? -9.020 -10.219 9.122 1.00 92.19 94 GLU A O 1
ATOM 767 N N . TYR A 1 95 ? -8.106 -8.307 8.397 1.00 93.88 95 TYR A N 1
ATOM 768 C CA . TYR A 1 95 ? -8.768 -8.320 7.092 1.00 93.88 95 TYR A CA 1
ATOM 769 C C . TYR A 1 95 ? -8.082 -9.218 6.050 1.00 93.88 95 TYR A C 1
ATOM 771 O O . TYR A 1 95 ? -8.635 -9.417 4.964 1.00 93.88 95 TYR A O 1
ATOM 779 N N . PHE A 1 96 ? -6.891 -9.745 6.348 1.00 92.25 96 PHE A N 1
ATOM 780 C CA . PHE A 1 96 ? -6.129 -10.591 5.436 1.00 92.25 96 PHE A CA 1
ATOM 781 C C . PHE A 1 96 ? -6.311 -12.070 5.770 1.00 92.25 96 PHE A C 1
ATOM 783 O O . PHE A 1 96 ? -6.023 -12.526 6.875 1.00 92.25 96 PHE A O 1
ATOM 790 N N . ASP A 1 97 ? -6.663 -12.855 4.758 1.00 87.75 97 ASP A N 1
ATOM 791 C CA . ASP A 1 97 ? -6.711 -14.305 4.867 1.00 87.75 97 ASP A CA 1
ATOM 792 C C . ASP A 1 97 ? -5.306 -14.888 4.674 1.00 87.75 97 ASP A C 1
ATOM 794 O O . ASP A 1 97 ? -4.674 -14.714 3.626 1.00 87.75 97 ASP A O 1
ATOM 798 N N . ARG A 1 98 ? -4.804 -15.614 5.676 1.00 85.69 98 ARG A N 1
ATOM 799 C CA . ARG A 1 98 ? -3.525 -16.327 5.577 1.00 85.69 98 ARG A CA 1
ATOM 800 C C . ARG A 1 98 ? -3.697 -17.609 4.765 1.00 85.69 98 ARG A C 1
ATOM 802 O O . ARG A 1 98 ? -4.447 -18.499 5.157 1.00 85.69 98 ARG A O 1
ATOM 809 N N . GLN A 1 99 ? -2.942 -17.745 3.681 1.00 82.81 99 GLN A N 1
ATOM 810 C CA . GLN A 1 99 ? -2.973 -18.911 2.796 1.00 82.81 99 GLN A CA 1
ATOM 811 C C . GLN A 1 99 ? -1.567 -19.478 2.582 1.00 82.81 99 GLN A C 1
ATOM 813 O O . GLN A 1 99 ? -0.567 -18.772 2.712 1.00 82.81 99 GLN A O 1
ATOM 818 N N . VAL A 1 100 ? -1.491 -20.769 2.258 1.00 81.06 100 VAL A N 1
ATOM 819 C CA . VAL A 1 100 ? -0.248 -21.451 1.875 1.00 81.06 100 VAL A CA 1
ATOM 820 C C . VAL A 1 100 ? -0.361 -21.837 0.405 1.00 81.06 100 VAL A C 1
ATOM 822 O O . VAL A 1 100 ? -1.319 -22.511 0.034 1.00 81.06 100 VAL A O 1
ATOM 825 N N . LEU A 1 101 ? 0.594 -21.407 -0.419 1.00 76.19 101 LEU A N 1
ATOM 826 C CA . LEU A 1 101 ? 0.596 -21.640 -1.867 1.00 76.19 101 LEU A CA 1
ATOM 827 C C . LEU A 1 101 ? 1.761 -22.547 -2.303 1.00 76.19 101 LEU A C 1
ATOM 829 O O . LEU A 1 101 ? 2.768 -22.647 -1.602 1.00 76.19 101 LEU A O 1
ATOM 833 N N . HIS A 1 102 ? 1.602 -23.193 -3.465 1.00 71.44 102 HIS A N 1
ATOM 834 C CA . HIS A 1 102 ? 2.572 -24.064 -4.152 1.00 71.44 102 HIS A CA 1
ATOM 835 C C . HIS A 1 102 ? 2.596 -23.690 -5.658 1.00 71.44 102 HIS A C 1
ATOM 837 O O . HIS A 1 102 ? 1.521 -23.483 -6.221 1.00 71.44 102 HIS A O 1
ATOM 843 N N . GLY A 1 103 ? 3.748 -23.569 -6.334 1.00 62.09 103 GLY A N 1
ATOM 844 C CA . GLY A 1 103 ? 3.817 -23.067 -7.729 1.00 62.09 103 GLY A CA 1
ATOM 845 C C . GLY A 1 103 ? 5.231 -22.816 -8.307 1.00 62.09 103 GLY A C 1
ATOM 846 O O . GLY A 1 103 ? 6.190 -23.327 -7.754 1.00 62.09 103 GLY A O 1
ATOM 847 N N . ASP A 1 104 ? 5.331 -22.026 -9.403 1.00 50.72 104 ASP A N 1
ATOM 848 C CA . ASP A 1 104 ? 6.487 -21.975 -10.346 1.00 50.72 104 ASP A CA 1
ATOM 849 C C . ASP A 1 104 ? 6.941 -20.545 -10.820 1.00 50.72 104 ASP A C 1
ATOM 851 O O . ASP A 1 104 ? 7.429 -20.373 -11.938 1.00 50.72 104 ASP A O 1
ATOM 855 N N . VAL A 1 105 ? 6.794 -19.472 -10.015 1.00 51.75 105 VAL A N 1
ATOM 856 C CA . VAL A 1 105 ? 7.286 -18.094 -10.328 1.00 51.75 105 VAL A CA 1
ATOM 857 C C . VAL A 1 105 ? 7.910 -17.446 -9.087 1.00 51.75 105 VAL A C 1
ATOM 859 O O . VAL A 1 105 ? 7.489 -17.670 -7.950 1.00 51.75 105 VAL A O 1
ATOM 862 N N . GLN A 1 106 ? 8.984 -16.677 -9.293 1.00 54.22 106 GLN A N 1
ATOM 863 C CA . GLN A 1 106 ? 9.805 -16.125 -8.218 1.00 54.22 106 GLN A CA 1
ATOM 864 C C . GLN A 1 106 ? 9.202 -14.817 -7.678 1.00 54.22 106 GLN A C 1
ATOM 866 O O . GLN A 1 106 ? 9.346 -13.751 -8.275 1.00 54.22 106 GLN A O 1
ATOM 871 N N . VAL A 1 107 ? 8.535 -14.896 -6.526 1.00 62.56 107 VAL A N 1
ATOM 872 C CA . VAL A 1 107 ? 8.127 -13.726 -5.736 1.00 62.56 107 VAL A CA 1
ATOM 873 C C . VAL A 1 107 ? 9.023 -13.641 -4.510 1.00 62.56 107 VAL A C 1
ATOM 875 O O . VAL A 1 107 ? 9.130 -14.600 -3.750 1.00 62.56 107 VAL A O 1
ATOM 878 N N . SER A 1 108 ? 9.687 -12.503 -4.325 1.00 67.25 108 SER A N 1
ATOM 879 C CA . SER A 1 108 ? 10.544 -12.272 -3.160 1.00 67.25 108 SER A CA 1
ATOM 880 C C . SER A 1 108 ? 9.713 -12.164 -1.881 1.00 67.25 108 SER A C 1
ATOM 882 O O . SER A 1 108 ? 8.618 -11.597 -1.892 1.00 67.25 108 SER A O 1
ATOM 884 N N . GLU A 1 109 ? 10.253 -12.644 -0.761 1.00 71.62 109 GLU A N 1
ATOM 885 C CA . GLU A 1 109 ? 9.640 -12.449 0.553 1.00 71.62 109 GLU A CA 1
ATOM 886 C C . GLU A 1 109 ? 9.356 -10.958 0.819 1.00 71.62 109 GLU A C 1
ATOM 888 O O . GLU A 1 109 ? 10.163 -10.073 0.516 1.00 71.62 109 GLU A O 1
ATOM 893 N N . GLY A 1 110 ? 8.170 -10.666 1.360 1.00 74.00 110 GLY A N 1
ATOM 894 C CA . GLY A 1 110 ? 7.727 -9.299 1.641 1.00 74.00 110 GLY A CA 1
ATOM 895 C C . GLY A 1 110 ? 7.315 -8.487 0.408 1.00 74.00 110 GLY A C 1
ATOM 896 O O . GLY A 1 110 ? 7.112 -7.275 0.525 1.00 74.00 110 GLY A O 1
ATOM 897 N N . ALA A 1 111 ? 7.197 -9.112 -0.766 1.00 78.56 111 ALA A N 1
ATOM 898 C CA . ALA A 1 111 ? 6.557 -8.487 -1.913 1.00 78.56 111 ALA A CA 1
ATOM 899 C C . ALA A 1 111 ? 5.038 -8.379 -1.708 1.00 78.56 111 ALA A C 1
ATOM 901 O O . ALA A 1 111 ? 4.396 -9.282 -1.174 1.00 78.56 111 ALA A O 1
ATOM 902 N N . MET A 1 112 ? 4.477 -7.268 -2.173 1.00 85.75 112 MET A N 1
ATOM 903 C CA . MET A 1 112 ? 3.042 -7.051 -2.285 1.00 85.75 112 MET A CA 1
ATOM 904 C C . MET A 1 112 ? 2.693 -7.112 -3.768 1.00 85.75 112 MET A C 1
ATOM 906 O O . MET A 1 112 ? 3.449 -6.595 -4.593 1.00 85.75 112 MET A O 1
ATOM 910 N N . VAL A 1 113 ? 1.608 -7.804 -4.112 1.00 85.88 113 VAL A N 1
ATOM 911 C CA . VAL A 1 113 ? 1.196 -7.949 -5.508 1.00 85.88 113 VAL A CA 1
ATOM 912 C C . VAL A 1 113 ? -0.313 -7.829 -5.634 1.00 85.88 113 VAL A C 1
ATOM 914 O O . VAL A 1 113 ? -1.057 -8.414 -4.851 1.00 85.88 113 VAL A O 1
ATOM 917 N N . GLY A 1 114 ? -0.756 -7.114 -6.667 1.00 86.56 114 GLY A N 1
ATOM 918 C CA . GLY A 1 114 ? -2.173 -6.918 -6.974 1.00 86.56 114 GLY A CA 1
ATOM 919 C C . GLY A 1 114 ? -2.801 -5.733 -6.242 1.00 86.56 114 GLY A C 1
ATOM 920 O O . GLY A 1 114 ? -3.983 -5.472 -6.437 1.00 86.56 114 GLY A O 1
ATOM 921 N N . GLU A 1 115 ? -2.015 -4.990 -5.464 1.00 87.62 115 GLU A N 1
ATOM 922 C CA . GLU A 1 115 ? -2.425 -3.799 -4.722 1.00 87.62 115 GLU A CA 1
ATOM 923 C C . GLU A 1 115 ? -2.990 -2.716 -5.640 1.00 87.62 115 GLU A C 1
ATOM 925 O O . GLU A 1 115 ? -4.065 -2.189 -5.368 1.00 87.62 115 GLU A O 1
ATOM 930 N N . LEU A 1 116 ? -2.330 -2.440 -6.771 1.00 84.00 116 LEU A N 1
ATOM 931 C CA . LEU A 1 116 ? -2.817 -1.447 -7.721 1.00 84.00 116 LEU A CA 1
ATOM 932 C C . LEU A 1 116 ? -4.171 -1.860 -8.305 1.00 84.00 116 LEU A C 1
ATOM 934 O O . LEU A 1 116 ? -5.089 -1.052 -8.325 1.00 84.00 116 LEU A O 1
ATOM 938 N N . CYS A 1 117 ? -4.318 -3.121 -8.723 1.00 86.81 117 CYS A N 1
ATOM 939 C CA . CYS A 1 117 ? -5.575 -3.628 -9.280 1.00 86.81 117 CYS A CA 1
ATOM 940 C C . CYS A 1 117 ? -6.709 -3.610 -8.247 1.00 86.81 117 CYS A C 1
ATOM 942 O O . CYS A 1 117 ? -7.845 -3.308 -8.599 1.00 86.81 117 CYS A O 1
ATOM 944 N N . LEU A 1 118 ? -6.405 -3.913 -6.981 1.00 88.31 118 LEU A N 1
ATOM 945 C CA . LEU A 1 118 ? -7.374 -3.846 -5.889 1.00 88.31 118 LEU A CA 1
ATOM 946 C C . LEU A 1 118 ? -7.861 -2.407 -5.655 1.00 88.31 118 LEU A C 1
ATOM 948 O O . LEU A 1 118 ? -9.052 -2.201 -5.448 1.00 88.31 118 LEU A O 1
ATOM 952 N N . LEU A 1 119 ? -6.957 -1.423 -5.714 1.00 86.44 119 LEU A N 1
ATOM 953 C CA . LEU A 1 119 ? -7.279 -0.013 -5.473 1.00 86.44 119 LEU A CA 1
ATOM 954 C C . LEU A 1 119 ? -7.962 0.675 -6.662 1.00 86.44 119 LEU A C 1
ATOM 956 O O . LEU A 1 119 ? -8.802 1.545 -6.457 1.00 86.44 119 LEU A O 1
ATOM 960 N N . THR A 1 120 ? -7.598 0.323 -7.897 1.00 84.81 120 THR A N 1
ATOM 961 C CA . THR A 1 120 ? -8.104 1.001 -9.105 1.00 84.81 120 THR A CA 1
ATOM 962 C C . THR A 1 120 ? -9.250 0.261 -9.789 1.00 84.81 120 THR A C 1
ATOM 964 O O . THR A 1 120 ? -9.898 0.823 -10.668 1.00 84.81 120 THR A O 1
ATOM 967 N N . GLY A 1 121 ? -9.490 -1.005 -9.435 1.00 84.38 121 GLY A N 1
ATOM 968 C CA . GLY A 1 121 ? -10.424 -1.878 -10.150 1.00 84.38 121 GLY A CA 1
ATOM 969 C C . GLY A 1 121 ? -9.936 -2.295 -11.544 1.00 84.38 121 GLY A C 1
ATOM 970 O O . GLY A 1 121 ? -10.690 -2.905 -12.305 1.00 84.38 121 GLY A O 1
ATOM 971 N N . GLU A 1 122 ? -8.689 -1.981 -11.912 1.00 85.50 122 GLU A N 1
ATOM 972 C CA . GLU A 1 122 ? -8.120 -2.410 -13.188 1.00 85.50 122 GLU A CA 1
ATOM 973 C C . GLU A 1 122 ? -7.936 -3.932 -13.250 1.00 85.50 122 GLU A C 1
ATOM 975 O O . GLU A 1 122 ? -7.671 -4.613 -12.255 1.00 85.50 122 GLU A O 1
ATOM 980 N N . LYS A 1 123 ? -7.999 -4.482 -14.469 1.00 81.19 123 LYS A N 1
ATOM 981 C CA . LYS A 1 123 ? -7.693 -5.898 -14.705 1.00 81.19 123 LYS A CA 1
ATOM 982 C C . LYS A 1 123 ? -6.245 -6.213 -14.320 1.00 81.19 123 LYS A C 1
ATOM 984 O O . LYS A 1 123 ? -5.338 -5.402 -14.513 1.00 81.19 123 LYS A O 1
ATOM 989 N N . ARG A 1 124 ? -6.027 -7.442 -13.840 1.00 77.62 124 ARG A N 1
ATOM 990 C CA . ARG A 1 124 ? -4.689 -7.959 -13.516 1.00 77.62 124 ARG A CA 1
ATOM 991 C C . ARG A 1 124 ? -3.773 -7.852 -14.732 1.00 77.62 124 ARG A C 1
ATOM 993 O O . ARG A 1 124 ? -4.110 -8.347 -15.804 1.00 77.62 124 ARG A O 1
ATOM 1000 N N . LYS A 1 125 ? -2.601 -7.249 -14.533 1.00 74.25 125 LYS A N 1
ATOM 1001 C CA . LYS A 1 125 ? -1.567 -7.112 -15.574 1.00 74.25 125 LYS A CA 1
ATOM 1002 C C . LYS A 1 125 ? -0.546 -8.252 -15.562 1.00 74.25 125 LYS A C 1
ATOM 1004 O O . LYS A 1 125 ? 0.178 -8.424 -16.531 1.00 74.25 125 LYS A O 1
ATOM 1009 N N . THR A 1 126 ? -0.506 -9.028 -14.478 1.00 69.50 126 THR A N 1
ATOM 1010 C CA . THR A 1 126 ? 0.467 -10.102 -14.255 1.00 69.50 126 THR A CA 1
ATOM 1011 C C . THR A 1 126 ? -0.189 -11.283 -13.549 1.00 69.50 126 THR A C 1
ATOM 1013 O O . THR A 1 126 ? -1.071 -11.104 -12.705 1.00 69.50 126 THR A O 1
ATOM 1016 N N . THR A 1 127 ? 0.279 -12.486 -13.879 1.00 70.19 127 THR A N 1
ATOM 1017 C CA . THR A 1 127 ? -0.038 -13.720 -13.151 1.00 70.19 127 THR A CA 1
ATOM 1018 C C . THR A 1 127 ? 1.066 -14.003 -12.141 1.00 70.19 127 THR A C 1
ATOM 1020 O O . THR A 1 127 ? 2.245 -13.919 -12.476 1.00 70.19 127 THR A O 1
ATOM 1023 N N . VAL A 1 128 ? 0.683 -14.345 -10.911 1.00 69.81 128 VAL A N 1
ATOM 1024 C CA . VAL A 1 128 ? 1.609 -14.717 -9.838 1.00 69.81 128 VAL A CA 1
ATOM 1025 C C . VAL A 1 128 ? 1.402 -16.183 -9.494 1.00 69.81 128 VAL A C 1
ATOM 1027 O O . VAL A 1 128 ? 0.280 -16.594 -9.214 1.00 69.81 128 VAL A O 1
ATOM 1030 N N . VAL A 1 129 ? 2.488 -16.947 -9.484 1.00 66.81 129 VAL A N 1
ATOM 1031 C CA . VAL A 1 129 ? 2.557 -18.310 -8.941 1.00 66.81 129 VAL A CA 1
ATOM 1032 C C . VAL A 1 129 ? 3.811 -18.405 -8.060 1.00 66.81 129 VAL A C 1
ATOM 1034 O O . VAL A 1 129 ? 4.654 -17.515 -8.117 1.00 66.81 129 VAL A O 1
ATOM 1037 N N . THR A 1 130 ? 3.919 -19.399 -7.181 1.00 65.62 130 THR A N 1
ATOM 1038 C CA . THR A 1 130 ? 4.880 -19.369 -6.057 1.00 65.62 130 THR A CA 1
ATOM 1039 C C . THR A 1 130 ? 5.876 -20.530 -6.098 1.00 65.62 130 THR A C 1
ATOM 1041 O O . THR A 1 130 ? 5.472 -21.612 -5.720 1.00 65.62 130 THR A O 1
ATOM 1044 N N . MET A 1 131 ? 7.150 -20.331 -6.474 1.00 65.81 131 MET A N 1
ATOM 1045 C CA . MET A 1 131 ? 8.161 -21.415 -6.679 1.00 65.81 131 MET A CA 1
ATOM 1046 C C . MET A 1 131 ? 8.247 -22.499 -5.592 1.00 65.81 131 MET A C 1
ATOM 1048 O O . MET A 1 131 ? 8.571 -23.656 -5.842 1.00 65.81 131 MET A O 1
ATOM 1052 N N . GLU A 1 132 ? 8.045 -22.093 -4.350 1.00 68.31 132 GLU A N 1
ATOM 1053 C CA . GLU A 1 132 ? 8.174 -22.950 -3.187 1.00 68.31 132 GLU A CA 1
ATOM 1054 C C . GLU A 1 132 ? 6.947 -22.759 -2.311 1.00 68.31 132 GLU A C 1
ATOM 1056 O O . GLU A 1 132 ? 6.155 -21.827 -2.496 1.00 68.31 132 GLU A O 1
ATOM 1061 N N . ARG A 1 133 ? 6.801 -23.641 -1.323 1.00 71.75 133 ARG A N 1
ATOM 1062 C CA . ARG A 1 133 ? 5.772 -23.481 -0.304 1.00 71.75 133 ARG A CA 1
ATOM 1063 C C . ARG A 1 133 ? 5.960 -22.129 0.382 1.00 71.75 133 ARG A C 1
ATOM 1065 O O . ARG A 1 133 ? 6.895 -21.960 1.160 1.00 71.75 133 ARG A O 1
ATOM 1072 N N . CYS A 1 134 ? 5.045 -21.199 0.147 1.00 76.25 134 CYS A N 1
ATOM 1073 C CA . CYS A 1 134 ? 5.093 -19.881 0.765 1.00 76.25 134 CYS A CA 1
ATOM 1074 C C . CYS A 1 134 ? 3.793 -19.568 1.504 1.00 76.25 134 CYS A C 1
ATOM 1076 O O . CYS A 1 134 ? 2.735 -20.141 1.234 1.00 76.25 134 CYS A O 1
ATOM 1078 N N . VAL A 1 135 ? 3.897 -18.667 2.479 1.00 82.19 135 VAL A N 1
ATOM 1079 C CA . VAL A 1 135 ? 2.760 -18.134 3.227 1.00 82.19 135 VAL A CA 1
ATOM 1080 C C . VAL A 1 135 ? 2.442 -16.762 2.659 1.00 82.19 135 VAL A C 1
ATOM 1082 O O . VAL A 1 135 ? 3.310 -15.892 2.625 1.00 82.19 135 VAL A O 1
ATOM 1085 N N . VAL A 1 136 ? 1.199 -16.567 2.237 1.00 84.38 136 VAL A N 1
ATOM 1086 C CA . VAL A 1 136 ? 0.705 -15.284 1.738 1.00 84.38 136 VAL A CA 1
ATOM 1087 C C . VAL A 1 136 ? -0.437 -14.783 2.608 1.00 84.38 136 VAL A C 1
ATOM 1089 O O . VAL A 1 136 ? -1.203 -15.566 3.167 1.00 84.38 136 VAL A O 1
ATOM 1092 N N . TYR A 1 137 ? -0.546 -13.464 2.703 1.00 88.38 137 TYR A N 1
ATOM 1093 C CA . TYR A 1 137 ? -1.664 -12.773 3.332 1.00 88.38 137 TYR A CA 1
ATOM 1094 C C . TYR A 1 137 ? -2.479 -12.125 2.218 1.00 88.38 137 TYR A C 1
ATOM 1096 O O . TYR A 1 137 ? -1.954 -11.307 1.461 1.00 88.38 137 TYR A O 1
ATOM 1104 N N . VAL A 1 138 ? -3.742 -12.525 2.082 1.00 89.88 138 VAL A N 1
ATOM 1105 C CA . VAL A 1 138 ? -4.599 -12.153 0.953 1.00 89.88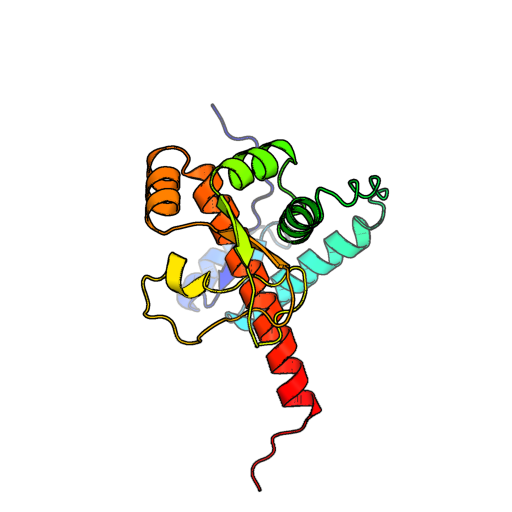 138 VAL A CA 1
ATOM 1106 C C . VAL A 1 138 ? -5.703 -11.222 1.427 1.00 89.88 138 VAL A C 1
ATOM 1108 O O . VAL A 1 138 ? -6.585 -11.630 2.175 1.00 89.88 138 VAL A O 1
ATOM 1111 N N . LEU A 1 139 ? -5.690 -9.985 0.935 1.00 93.38 139 LEU A N 1
ATOM 1112 C CA . LEU A 1 139 ? -6.825 -9.075 1.047 1.00 93.38 139 LEU A CA 1
ATOM 1113 C C . LEU A 1 139 ? -7.680 -9.203 -0.215 1.00 93.38 139 LEU A C 1
ATOM 1115 O O . LEU A 1 139 ? -7.249 -8.849 -1.313 1.00 93.38 139 LEU A O 1
ATOM 1119 N N . THR A 1 140 ? -8.884 -9.749 -0.069 1.00 92.88 140 THR A N 1
ATOM 1120 C CA . THR A 1 140 ? -9.824 -9.890 -1.190 1.00 92.88 140 THR A CA 1
ATOM 1121 C C . THR A 1 140 ? -10.592 -8.594 -1.434 1.00 92.88 140 THR A C 1
ATOM 1123 O O . THR A 1 140 ? -10.750 -7.775 -0.533 1.00 92.88 140 THR A O 1
ATOM 1126 N N . GLU A 1 141 ? -11.139 -8.423 -2.639 1.00 91.69 141 GLU A N 1
ATOM 1127 C CA . GLU A 1 141 ? -11.983 -7.264 -2.967 1.00 91.69 141 GLU A CA 1
ATOM 1128 C C . GLU A 1 141 ? -13.195 -7.146 -2.030 1.00 91.69 141 GLU A C 1
ATOM 1130 O O . GLU A 1 141 ? -13.531 -6.052 -1.587 1.00 91.69 141 GLU A O 1
ATOM 1135 N N . ALA A 1 142 ? -13.821 -8.272 -1.674 1.00 94.56 142 ALA A N 1
ATOM 1136 C CA . ALA A 1 142 ? -14.945 -8.289 -0.742 1.00 94.56 142 ALA A CA 1
ATOM 1137 C C . ALA A 1 142 ? -14.535 -7.820 0.663 1.00 94.56 142 ALA A C 1
ATOM 1139 O O . ALA A 1 142 ? -15.234 -7.008 1.261 1.00 94.56 142 ALA A O 1
ATOM 1140 N N . ARG A 1 143 ? -13.382 -8.283 1.169 1.00 95.69 143 ARG A N 1
ATOM 1141 C CA . ARG A 1 143 ? -12.837 -7.850 2.467 1.00 95.69 143 ARG A CA 1
ATOM 1142 C C . ARG A 1 143 ? -12.409 -6.388 2.447 1.00 95.69 143 ARG A C 1
ATOM 1144 O O . ARG A 1 143 ? -12.608 -5.692 3.432 1.00 95.69 143 ARG A O 1
ATOM 1151 N N . PHE A 1 144 ? -11.869 -5.912 1.329 1.00 93.88 144 PHE A N 1
ATOM 1152 C CA . PHE A 1 144 ? -11.513 -4.507 1.174 1.00 93.88 144 PHE A CA 1
ATOM 1153 C C . PHE A 1 144 ? -12.749 -3.599 1.131 1.00 93.88 144 PHE A C 1
ATOM 1155 O O . PHE A 1 144 ? -12.752 -2.553 1.768 1.00 93.88 144 PHE A O 1
ATOM 1162 N N . LYS A 1 145 ? -13.829 -4.015 0.457 1.00 92.88 145 LYS A N 1
ATOM 1163 C CA . LYS A 1 145 ? -15.125 -3.315 0.505 1.00 92.88 145 LYS A CA 1
ATOM 1164 C C . LYS A 1 145 ? -15.698 -3.277 1.922 1.00 92.88 145 LYS A C 1
ATOM 1166 O O . LYS A 1 145 ? -16.075 -2.213 2.389 1.00 92.88 145 LYS A O 1
ATOM 1171 N N . ASP A 1 146 ? -15.661 -4.405 2.630 1.00 95.50 146 ASP A N 1
ATOM 1172 C CA . ASP A 1 146 ? -16.080 -4.472 4.035 1.00 95.50 146 ASP A CA 1
ATOM 1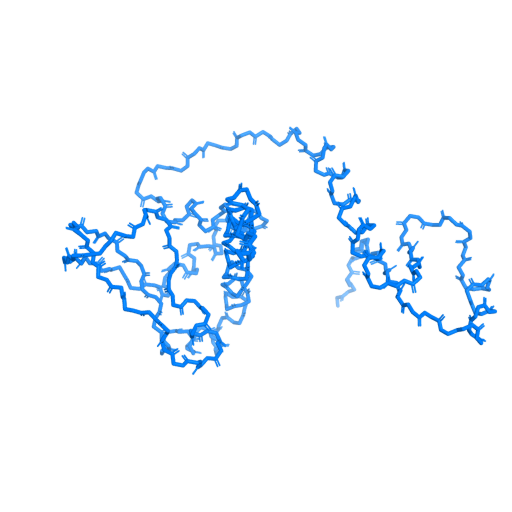173 C C . ASP A 1 146 ? -15.264 -3.516 4.925 1.00 95.50 146 ASP A C 1
ATOM 1175 O O . ASP A 1 146 ? -15.823 -2.816 5.766 1.00 95.50 146 ASP A O 1
ATOM 1179 N N . MET A 1 147 ? -13.950 -3.431 4.689 1.00 94.94 147 MET A N 1
ATOM 1180 C CA . MET A 1 147 ? -13.052 -2.495 5.371 1.00 94.94 147 MET A CA 1
ATOM 1181 C C . MET A 1 147 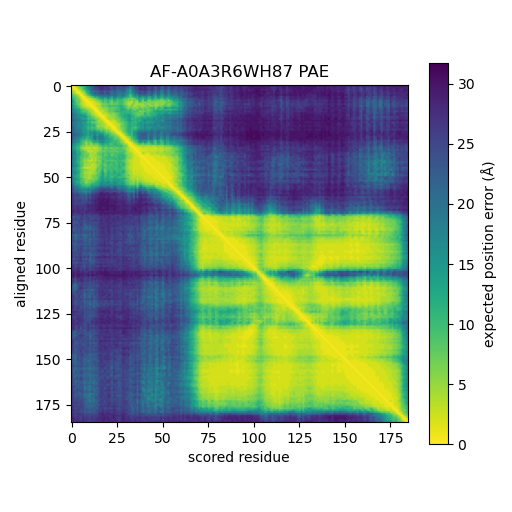? -13.392 -1.035 5.058 1.00 94.94 147 MET A C 1
ATOM 1183 O O . MET A 1 147 ? -13.379 -0.209 5.963 1.00 94.94 147 MET A O 1
ATOM 1187 N N . LEU A 1 148 ? -13.708 -0.700 3.804 1.00 90.19 148 LEU A N 1
ATOM 1188 C CA . LEU A 1 148 ? -14.123 0.655 3.420 1.00 90.19 148 LEU A CA 1
ATOM 1189 C C . LEU A 1 148 ? -15.402 1.083 4.149 1.00 90.19 148 LEU A C 1
ATOM 1191 O O . LEU A 1 148 ? -15.492 2.230 4.589 1.00 90.19 148 LEU A O 1
ATOM 1195 N N . ASP A 1 149 ? -16.352 0.160 4.301 1.00 92.50 149 ASP A N 1
ATOM 1196 C CA . ASP A 1 149 ? -17.648 0.429 4.921 1.00 92.50 149 ASP A CA 1
ATOM 1197 C C . ASP A 1 149 ? -17.563 0.516 6.454 1.00 92.50 149 ASP A C 1
ATOM 1199 O O . ASP A 1 149 ? -18.219 1.362 7.066 1.00 92.50 149 ASP A O 1
ATOM 1203 N N . LYS A 1 150 ? -16.766 -0.353 7.089 1.00 93.12 150 LYS A N 1
ATOM 1204 C CA . LYS A 1 150 ? -16.704 -0.479 8.557 1.00 93.12 150 LYS A CA 1
ATOM 1205 C C . LYS A 1 150 ? -15.557 0.290 9.199 1.00 93.12 150 LYS A C 1
ATOM 1207 O O . LYS A 1 150 ? -15.730 0.846 10.279 1.00 93.12 150 LYS A O 1
ATOM 1212 N N . ASP A 1 151 ? -14.403 0.326 8.541 1.00 92.00 151 ASP A N 1
ATOM 1213 C CA . ASP A 1 151 ? -13.132 0.783 9.100 1.00 92.00 151 ASP A CA 1
ATOM 1214 C C . ASP A 1 151 ? -12.355 1.634 8.078 1.00 92.00 151 ASP A C 1
ATOM 1216 O O . ASP A 1 151 ? -11.229 1.320 7.679 1.00 92.00 151 ASP A O 1
ATOM 1220 N N . SER A 1 152 ? -12.940 2.761 7.663 1.00 90.00 152 SER A N 1
ATOM 1221 C CA . SER A 1 152 ? -12.365 3.658 6.644 1.00 90.00 152 SER A CA 1
ATOM 1222 C C . SER A 1 152 ? -10.942 4.145 6.963 1.00 90.00 152 SER A C 1
ATOM 1224 O O . SER A 1 152 ? -10.141 4.358 6.050 1.00 90.00 152 SER A O 1
ATOM 1226 N N . LEU A 1 153 ? -10.581 4.251 8.249 1.00 88.06 153 LEU A N 1
ATOM 1227 C CA . LEU A 1 153 ? -9.209 4.529 8.681 1.00 88.06 153 LEU A CA 1
ATOM 1228 C C . LEU A 1 153 ? -8.239 3.413 8.265 1.00 88.06 153 LEU A C 1
ATOM 1230 O O . LEU A 1 153 ? -7.149 3.708 7.783 1.00 88.06 153 LEU A O 1
ATOM 1234 N N . LEU A 1 154 ? -8.616 2.142 8.427 1.00 90.25 154 LEU A N 1
ATOM 1235 C CA . LEU A 1 154 ? -7.770 1.011 8.034 1.00 90.25 154 LEU A CA 1
ATOM 1236 C C . LEU A 1 154 ? -7.618 0.943 6.516 1.00 90.25 154 LEU A C 1
ATOM 1238 O O . LEU A 1 154 ? -6.514 0.698 6.028 1.00 90.25 154 LEU A O 1
ATOM 1242 N N . ALA A 1 155 ? -8.682 1.253 5.772 1.00 88.88 155 ALA A N 1
ATOM 1243 C CA . ALA A 1 155 ? -8.613 1.355 4.318 1.00 88.88 155 ALA A CA 1
ATOM 1244 C C . ALA A 1 155 ? -7.660 2.476 3.869 1.00 88.88 155 ALA A C 1
ATOM 1246 O O . ALA A 1 155 ? -6.836 2.265 2.978 1.00 88.88 155 ALA A O 1
ATOM 1247 N N . PHE A 1 156 ? -7.702 3.637 4.533 1.00 88.50 156 PHE A N 1
ATOM 1248 C CA . PHE A 1 156 ? -6.761 4.734 4.295 1.00 88.50 156 PHE A CA 1
ATOM 1249 C C . PHE A 1 156 ? -5.310 4.332 4.607 1.00 88.50 156 PHE A C 1
ATOM 1251 O O . PHE A 1 156 ? -4.403 4.601 3.817 1.00 88.50 156 PHE A O 1
ATOM 1258 N N . VAL A 1 157 ? -5.078 3.633 5.724 1.00 89.50 157 VAL A N 1
ATOM 1259 C CA . VAL A 1 157 ? -3.749 3.115 6.088 1.00 89.50 157 VAL A CA 1
ATOM 1260 C C . VAL A 1 157 ? -3.242 2.119 5.043 1.00 89.50 157 VAL A C 1
ATOM 1262 O O . VAL A 1 157 ? -2.096 2.231 4.600 1.00 89.50 157 VAL A O 1
ATOM 1265 N N . PHE A 1 158 ? -4.087 1.184 4.602 1.00 92.25 158 PHE A N 1
ATOM 1266 C CA . PHE A 1 158 ? -3.748 0.233 3.544 1.00 92.25 158 PHE A CA 1
ATOM 1267 C C . PHE A 1 158 ? -3.397 0.941 2.232 1.00 92.25 158 PHE A C 1
ATOM 1269 O O . PHE A 1 158 ? -2.367 0.638 1.629 1.00 92.25 158 PHE A O 1
ATOM 1276 N N . GLN A 1 159 ? -4.203 1.921 1.816 1.00 90.31 159 GLN A N 1
ATOM 1277 C CA . GLN A 1 159 ? -3.934 2.716 0.620 1.00 90.31 159 GLN A CA 1
ATOM 1278 C C . GLN A 1 159 ? -2.577 3.428 0.717 1.00 90.31 159 GLN A C 1
ATOM 1280 O O . GLN A 1 159 ? -1.801 3.394 -0.237 1.00 90.31 159 GLN A O 1
ATOM 1285 N N . GLY A 1 160 ? -2.249 4.020 1.870 1.00 89.44 160 GLY A N 1
ATOM 1286 C CA . GLY A 1 160 ? -0.946 4.646 2.104 1.00 89.44 160 GLY A CA 1
ATOM 1287 C C . GLY A 1 160 ? 0.224 3.660 1.998 1.00 89.44 160 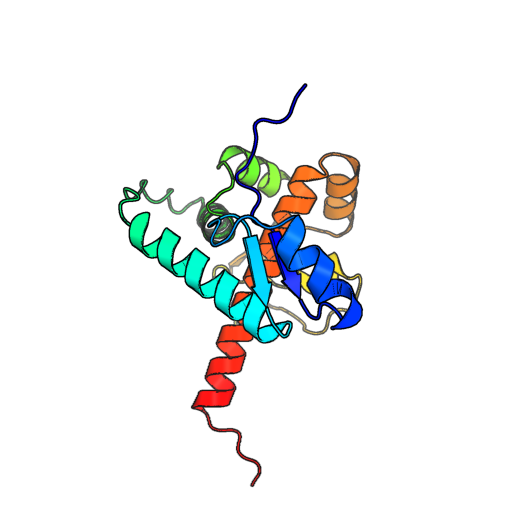GLY A C 1
ATOM 1288 O O . GLY A 1 160 ? 1.234 3.959 1.357 1.00 89.44 160 GLY A O 1
ATOM 1289 N N . ILE A 1 161 ? 0.072 2.458 2.564 1.00 90.19 161 ILE A N 1
ATOM 1290 C CA . ILE A 1 161 ? 1.065 1.376 2.471 1.00 90.19 161 ILE A CA 1
ATOM 1291 C C . ILE A 1 161 ? 1.271 0.946 1.013 1.00 90.19 161 ILE A C 1
ATOM 1293 O O . ILE A 1 161 ? 2.414 0.839 0.560 1.00 90.19 161 ILE A O 1
ATOM 1297 N N . ALA A 1 162 ? 0.182 0.724 0.275 1.00 89.75 162 ALA A N 1
ATOM 1298 C CA . ALA A 1 162 ? 0.218 0.318 -1.126 1.00 89.75 162 ALA A CA 1
ATOM 1299 C C . ALA A 1 162 ? 0.881 1.387 -2.008 1.00 89.75 162 ALA A C 1
ATOM 1301 O O . ALA A 1 162 ? 1.779 1.068 -2.786 1.00 89.75 162 ALA A O 1
ATOM 1302 N N . LEU A 1 163 ? 0.517 2.663 -1.833 1.00 87.50 163 LEU A N 1
ATOM 1303 C CA . LEU A 1 163 ? 1.141 3.780 -2.546 1.00 87.50 163 LEU A CA 1
ATOM 1304 C C . LEU A 1 163 ? 2.644 3.854 -2.270 1.00 87.50 163 LEU A C 1
ATOM 1306 O O . LEU A 1 163 ? 3.434 3.911 -3.210 1.00 87.50 163 LEU A O 1
ATOM 1310 N N . ARG A 1 164 ? 3.064 3.779 -1.000 1.00 86.31 164 ARG A N 1
ATOM 1311 C CA . ARG A 1 164 ? 4.492 3.786 -0.650 1.00 86.31 164 ARG A CA 1
ATOM 1312 C C . ARG A 1 164 ? 5.229 2.600 -1.272 1.00 86.31 164 ARG A C 1
ATOM 1314 O O . ARG A 1 164 ? 6.337 2.769 -1.777 1.00 86.31 164 ARG A O 1
ATOM 1321 N N . TYR A 1 165 ? 4.629 1.410 -1.257 1.00 87.12 165 TYR A N 1
ATOM 1322 C CA . TYR A 1 165 ? 5.215 0.220 -1.871 1.00 87.12 165 TYR A CA 1
ATOM 1323 C C . TYR A 1 165 ? 5.413 0.392 -3.384 1.00 87.12 165 TYR A C 1
ATOM 1325 O O . TYR A 1 165 ? 6.507 0.133 -3.893 1.00 87.12 165 TYR A O 1
ATOM 1333 N N . VAL A 1 166 ? 4.386 0.873 -4.092 1.00 85.38 166 VAL A N 1
ATOM 1334 C CA . VAL A 1 166 ? 4.444 1.132 -5.538 1.00 85.38 166 VAL A CA 1
ATOM 1335 C C . VAL A 1 166 ? 5.496 2.193 -5.859 1.00 85.38 166 VAL A C 1
ATOM 1337 O O . VAL A 1 166 ? 6.307 1.975 -6.758 1.00 85.38 166 VAL A O 1
ATOM 1340 N N . SER A 1 167 ? 5.570 3.285 -5.093 1.00 82.19 167 SER A N 1
ATOM 1341 C CA . SER A 1 167 ? 6.591 4.326 -5.276 1.00 82.19 167 SER A CA 1
ATOM 1342 C C . SER A 1 167 ? 8.014 3.780 -5.134 1.00 82.19 167 SER A C 1
ATOM 1344 O O . SER A 1 167 ? 8.858 4.035 -5.992 1.00 82.19 167 SER A O 1
ATOM 1346 N N . LEU A 1 168 ? 8.282 2.958 -4.111 1.00 80.06 168 LEU A N 1
ATOM 1347 C CA . LEU A 1 168 ? 9.592 2.315 -3.931 1.00 80.06 168 LEU A CA 1
ATOM 1348 C C . LEU A 1 168 ? 9.932 1.361 -5.088 1.00 80.06 168 LEU A C 1
ATOM 1350 O O . LEU A 1 168 ? 11.080 1.289 -5.528 1.00 80.06 168 LEU A O 1
ATOM 1354 N N . ARG A 1 169 ? 8.939 0.628 -5.607 1.00 80.31 169 ARG A N 1
ATOM 1355 C CA . ARG A 1 169 ? 9.109 -0.261 -6.767 1.00 80.31 169 ARG A CA 1
ATOM 1356 C C . ARG A 1 169 ? 9.397 0.522 -8.045 1.00 80.31 169 ARG A C 1
ATOM 1358 O O . ARG A 1 169 ? 10.277 0.110 -8.799 1.00 80.31 169 ARG A O 1
ATOM 1365 N N . LEU A 1 170 ? 8.697 1.633 -8.271 1.00 78.62 170 LEU A N 1
ATOM 1366 C CA . LEU A 1 170 ? 8.936 2.531 -9.401 1.00 78.62 170 LEU A CA 1
ATOM 1367 C C . LEU A 1 170 ? 10.345 3.120 -9.350 1.00 78.62 170 LEU A C 1
ATOM 1369 O O . LEU A 1 170 ? 11.049 3.053 -10.352 1.00 78.62 170 LEU A O 1
ATOM 1373 N N . GLN A 1 171 ? 10.789 3.602 -8.186 1.00 73.81 171 GLN A N 1
ATOM 1374 C CA . GLN A 1 171 ? 12.160 4.088 -7.995 1.00 73.81 171 GLN A CA 1
ATOM 1375 C C . GLN A 1 171 ? 13.197 2.995 -8.278 1.00 73.81 171 GLN A C 1
ATOM 1377 O O . GLN A 1 171 ? 14.134 3.216 -9.037 1.00 73.81 171 GLN A O 1
ATOM 1382 N N . TYR A 1 172 ? 13.013 1.788 -7.732 1.00 72.00 172 TYR A N 1
ATOM 1383 C CA . TYR A 1 172 ? 13.931 0.669 -7.966 1.00 72.00 172 TYR A CA 1
ATOM 1384 C C . TYR A 1 172 ? 14.035 0.291 -9.451 1.00 72.00 172 TYR A C 1
ATOM 1386 O O . TYR A 1 172 ? 15.132 0.101 -9.973 1.00 72.00 172 TYR A O 1
ATOM 1394 N N . VAL A 1 173 ? 12.897 0.177 -10.143 1.00 71.25 173 VAL A N 1
ATOM 1395 C CA . VAL A 1 173 ? 12.874 -0.134 -11.579 1.00 71.25 173 VAL A CA 1
ATOM 1396 C C . VAL A 1 173 ? 13.468 1.017 -12.393 1.00 71.25 173 VAL A C 1
ATOM 1398 O O . VAL A 1 173 ? 14.265 0.759 -13.290 1.00 71.25 173 VAL A O 1
ATOM 1401 N N . GLY A 1 174 ? 13.139 2.266 -12.057 1.00 68.06 174 GLY A N 1
ATOM 1402 C CA . GLY A 1 174 ? 13.684 3.460 -12.702 1.00 68.06 174 GLY A CA 1
ATOM 1403 C C . GLY A 1 174 ? 15.206 3.531 -12.595 1.00 68.06 174 GLY A C 1
ATOM 1404 O O . GLY A 1 174 ? 15.880 3.658 -13.615 1.00 68.06 174 GLY A O 1
ATOM 1405 N N . ASN A 1 175 ? 15.751 3.330 -11.391 1.00 69.50 175 ASN A N 1
ATOM 1406 C CA . ASN A 1 175 ? 17.196 3.284 -11.157 1.00 69.50 175 ASN A CA 1
ATOM 1407 C C . ASN A 1 175 ? 17.861 2.184 -11.985 1.00 69.50 175 ASN A C 1
ATOM 1409 O O . ASN A 1 175 ? 18.869 2.433 -12.634 1.00 69.50 175 ASN A O 1
ATOM 1413 N N . ARG A 1 176 ? 17.261 0.989 -12.053 1.00 67.06 176 ARG A N 1
ATOM 1414 C CA . ARG A 1 176 ? 17.791 -0.101 -12.883 1.00 67.06 176 ARG A CA 1
ATOM 1415 C C . ARG A 1 176 ? 17.798 0.227 -14.371 1.00 67.06 176 ARG A C 1
ATOM 1417 O O . ARG A 1 176 ? 18.773 -0.098 -15.039 1.00 67.06 176 ARG A O 1
ATOM 1424 N N . ILE A 1 177 ? 16.733 0.825 -14.904 1.00 67.69 177 ILE A N 1
ATOM 1425 C CA . ILE A 1 177 ? 16.664 1.236 -16.319 1.00 67.69 177 ILE A CA 1
ATOM 1426 C C . ILE A 1 177 ? 17.740 2.289 -16.616 1.00 67.69 177 ILE A C 1
ATOM 1428 O O . ILE A 1 177 ? 18.433 2.204 -17.630 1.00 67.69 177 ILE A O 1
ATOM 1432 N N . TRP A 1 178 ? 17.905 3.253 -15.709 1.00 66.19 178 TRP A N 1
ATOM 1433 C CA . TRP A 1 178 ? 18.930 4.286 -15.806 1.00 66.19 178 TRP A CA 1
ATOM 1434 C C . TRP A 1 178 ? 20.350 3.703 -15.775 1.00 66.19 178 TRP A C 1
ATOM 1436 O O . TRP A 1 178 ? 21.153 3.969 -16.668 1.00 66.19 178 TRP A O 1
ATOM 1446 N N . GLU A 1 179 ? 20.648 2.854 -14.788 1.00 68.88 179 GLU A N 1
ATOM 1447 C CA . GLU A 1 179 ? 21.948 2.196 -14.605 1.00 68.88 179 GLU A CA 1
ATOM 1448 C C . GLU A 1 179 ? 22.306 1.274 -15.772 1.00 68.88 179 GLU A C 1
ATOM 1450 O O . GLU A 1 179 ? 23.452 1.249 -16.219 1.00 68.88 179 GLU A O 1
ATOM 1455 N N . THR A 1 180 ? 21.323 0.538 -16.298 1.00 63.25 180 THR A N 1
ATOM 1456 C CA . THR A 1 180 ? 21.523 -0.339 -17.459 1.00 63.25 180 THR A CA 1
ATOM 1457 C C . THR A 1 180 ? 21.650 0.424 -18.771 1.00 63.25 180 THR A C 1
ATOM 1459 O O . THR A 1 180 ? 21.925 -0.216 -19.784 1.00 63.25 180 THR A O 1
ATOM 1462 N N . LYS A 1 181 ? 21.503 1.763 -18.762 1.00 55.09 181 LYS A N 1
ATOM 1463 C CA . LYS A 1 181 ? 21.532 2.623 -19.948 1.00 55.09 181 LYS A CA 1
ATOM 1464 C C . LYS A 1 181 ? 20.788 1.945 -21.092 1.00 55.09 181 LYS A C 1
ATOM 1466 O O . LYS A 1 181 ? 21.413 1.584 -22.089 1.00 55.09 181 LYS A O 1
ATOM 1471 N N . CYS A 1 182 ? 19.472 1.755 -20.960 1.00 48.44 182 CYS A N 1
ATOM 1472 C CA . CYS A 1 182 ? 18.609 1.428 -22.100 1.00 48.44 182 CYS A CA 1
ATOM 1473 C C . CYS A 1 182 ? 18.607 2.605 -23.100 1.00 48.44 182 CYS A C 1
ATOM 1475 O O . CYS A 1 182 ? 17.600 3.274 -23.308 1.00 48.44 182 CYS A O 1
ATOM 1477 N N . LEU A 1 183 ? 19.780 2.905 -23.654 1.00 39.88 183 LEU A N 1
ATOM 1478 C CA . LEU A 1 183 ? 20.009 3.794 -24.763 1.00 39.88 183 LEU A CA 1
ATOM 1479 C C . LEU A 1 183 ? 19.391 3.106 -25.980 1.00 39.88 183 LEU A C 1
ATOM 1481 O O . LEU A 1 183 ? 19.605 1.902 -26.163 1.00 39.88 183 LEU A O 1
ATOM 1485 N N . PRO A 1 184 ? 18.624 3.832 -26.801 1.00 42.91 184 PRO A N 1
ATOM 1486 C CA . PRO A 1 184 ? 18.270 3.317 -28.108 1.00 42.91 184 PRO A CA 1
ATOM 1487 C C . PRO A 1 184 ? 19.570 3.023 -28.873 1.00 42.91 184 PRO A C 1
ATOM 1489 O O . PRO A 1 184 ? 20.493 3.843 -28.860 1.00 42.91 184 PRO A O 1
ATOM 1492 N N . ILE A 1 185 ? 19.647 1.832 -29.470 1.00 40.06 185 ILE A N 1
ATOM 1493 C CA . ILE A 1 185 ? 20.601 1.535 -30.547 1.00 40.06 185 ILE A CA 1
ATOM 1494 C C . ILE A 1 185 ? 20.161 2.330 -31.775 1.00 40.06 185 ILE A C 1
ATOM 1496 O O . ILE A 1 185 ? 18.932 2.350 -32.027 1.00 40.06 185 ILE A O 1
#

InterPro domains:
  IPR000595 Cyclic nucleotide-binding domain [PF00027] (107-151)
  IPR000595 Cyclic nucleotide-binding domain [PS50042] (107-148)
  IPR000595 Cyclic nucleotide-binding domain [cd00038] (89-158)
  IPR014710 RmlC-like jelly roll fold [G3DSA:2.60.120.10] (90-180)
  IPR018490 Cyclic nucleotide-binding domain superfamily [SSF51206] (106-163)

Mean predicted aligned error: 15.91 Å

pLDDT: mean 70.23, std 17.08, range [28.53, 95.69]

Foldseek 3Di:
DDDDDDLQADEAECDDPVCVVVCVPPDDPDDPRYYYDDHDVRSVVVVVVVVVVVVVVPVPPDDDDDDPPVVLQLVLLCVLPVVDDSVLSVVLLVQWDKDKFAFDDDDDPSDDPCLVCLVPVDDHPDDDHYHHTDIDTDRDNVSLVVCVVPPVVSNVSSNSSSVSNVVVVCVVVVVVCVVVVPDPD